Protein 5NRM (pdb70)

Nearest PDB structures (foldseek):
  5nrm-assembly1_A  TM=1.007E+00  e=2.325E-29  Acetivibrio cellulolyticus
  4ums-assembly1_A  TM=9.274E-01  e=6.737E-15  Pseudobacteroides cellulosolvens
  3ul4-assembly1_A  TM=9.346E-01  e=2.614E-14  Acetivibrio thermocellus ATCC 27405
  4dh2-assembly2_C  TM=9.267E-01  e=1.993E-14  Acetivibrio thermocellus ATCC 27405
  4uyq-assembly1_A  TM=9.109E-01  e=3.637E-12  Acetivibrio cellulolyticus

Secondary structure (DSSP, 8-state):
---EEEE-EEEE-TTSEEEEEEEEE---TT-B-EEEEEEEE-TTTEEEEEEEE-TT-SSHHHHEEEEEEETTEEEEEEE-TTSSS--B-S-EEEEEEEEEEPTTSPTT-EEEEEEEEEEEEE-TT--B-PPEEE-EEEEE-/-TT-TT-SSS--HHHHHHHHHHHTTS-SS-SSS-HHHHH-SSSSS---HHHHHHHHHHHTTS-S--

Structure (mmCIF, N/CA/C/O backbone):
data_5NRM
#
_entry.id   5NRM
#
_cell.length_a   30.490
_cell.length_b   59.950
_cell.length_c   51.260
_cell.angle_alpha   90.000
_cell.angle_beta   106.880
_cell.angle_gamma   90.000
#
_symmetry.space_group_name_H-M   'P 1 21 1'
#
loop_
_entity.id
_entity.type
_entity.pdbx_description
1 polymer Endoglucanase
2 polymer 'DocCel5: Type I dockerin repeat domain from A. cellulolyticus family 5 endoglucanase WP_010249057 S51I, L52N mutant'
3 non-polymer 'CALCIUM ION'
4 water water
#
loop_
_atom_site.group_PDB
_atom_site.id
_atom_site.type_symbol
_atom_site.label_atom_id
_atom_site.label_alt_id
_atom_site.label_comp_id
_atom_site.label_asym_id
_atom_site.label_entity_id
_atom_site.label_seq_id
_atom_site.pdbx_PDB_ins_code
_atom_site.Cartn_x
_atom_site.Cartn_y
_atom_site.Cartn_z
_atom_site.occupancy
_atom_site.B_iso_or_equiv
_atom_site.auth_seq_id
_atom_site.auth_comp_id
_atom_site.auth_asym_id
_atom_site.auth_atom_id
_atom_site.pdbx_PDB_model_num
ATOM 1 N N . THR A 1 1 ? -29.303 -74.375 54.663 1.00 26.65 2 THR A N 1
ATOM 2 C CA . THR A 1 1 ? -30.403 -73.710 53.880 1.00 24.90 2 THR A CA 1
ATOM 3 C C . THR A 1 1 ? -30.183 -72.181 53.810 1.00 23.14 2 THR A C 1
ATOM 4 O O . THR A 1 1 ? -30.014 -71.538 54.860 1.00 23.85 2 THR A O 1
ATOM 8 N N . GLY A 1 2 ? -30.254 -71.574 52.607 1.00 22.14 3 GLY A N 1
ATOM 9 C CA . GLY A 1 2 ? -29.992 -70.116 52.456 1.00 19.00 3 GLY A CA 1
ATOM 10 C C . GLY A 1 2 ? -31.112 -69.208 53.014 1.00 17.31 3 GLY A C 1
ATOM 11 O O . GLY A 1 2 ? -32.296 -69.550 52.928 1.00 16.68 3 GLY A O 1
ATOM 12 N N . PHE A 1 3 ? -30.733 -68.102 53.611 1.00 15.63 4 PHE A N 1
ATOM 13 C CA . PHE A 1 3 ? -31.659 -67.154 54.213 1.00 14.52 4 PHE A CA 1
ATOM 14 C C . PHE A 1 3 ? -32.160 -66.170 53.149 1.00 14.47 4 PHE A C 1
ATOM 15 O O . PHE A 1 3 ? -31.367 -65.543 52.437 1.00 15.34 4 PHE A O 1
ATOM 23 N N . ASN A 1 4 ? -33.485 -66.003 53.068 1.00 14.26 5 ASN A N 1
ATOM 24 C CA . ASN A 1 4 ? -34.166 -65.231 52.017 1.00 13.86 5 ASN A CA 1
ATOM 25 C C . ASN A 1 4 ? -35.196 -64.304 52.611 1.00 13.06 5 ASN A C 1
ATOM 26 O O . ASN A 1 4 ? -35.947 -64.708 53.490 1.00 13.58 5 ASN A O 1
ATOM 31 N N . LEU A 1 5 ? -35.169 -63.081 52.142 1.00 12.18 6 LEU A N 1
ATOM 32 C CA . LEU A 1 5 ? -36.229 -62.082 52.343 1.00 11.98 6 LEU A CA 1
ATOM 33 C C . LEU A 1 5 ? -36.912 -61.894 51.008 1.00 12.14 6 LEU A C 1
ATOM 34 O O . LEU A 1 5 ? -36.286 -61.466 50.031 1.00 11.99 6 LEU A O 1
ATOM 39 N N . SER A 1 6 ? -38.218 -62.188 50.933 1.00 11.56 7 SER A N 1
ATOM 40 C CA . SER A 1 6 ? -38.949 -62.119 49.695 1.00 12.07 7 SER A CA 1
ATOM 41 C C . SER A 1 6 ? -40.277 -61.439 49.832 1.00 11.34 7 SER A C 1
ATOM 42 O O . SER A 1 6 ? -40.938 -61.440 50.897 1.00 12.32 7 SER A O 1
ATOM 45 N N . ILE A 1 7 ? -40.681 -60.817 48.756 1.00 10.66 8 ILE A N 1
ATOM 46 C CA . ILE A 1 7 ? -41.998 -60.202 48.673 1.00 10.27 8 ILE A CA 1
ATOM 47 C C . ILE A 1 7 ? -42.770 -60.945 47.623 1.00 10.78 8 ILE A C 1
ATOM 48 O O . ILE A 1 7 ? -42.272 -61.203 46.543 1.00 11.09 8 ILE A O 1
ATOM 53 N N . ASP A 1 8 ? -43.950 -61.405 47.995 1.00 10.83 9 ASP A N 1
ATOM 54 C CA . ASP A 1 8 ? -44.810 -62.122 47.051 1.00 11.51 9 ASP A CA 1
ATOM 55 C C . ASP A 1 8 ? -45.196 -61.262 45.844 1.00 11.62 9 ASP A C 1
ATOM 56 O O . ASP A 1 8 ? -45.260 -60.027 45.886 1.00 10.64 9 ASP A O 1
ATOM 61 N N . THR A 1 9 ? -45.458 -61.998 44.773 1.00 12.24 10 THR A N 1
ATOM 62 C CA . THR A 1 9 ? -46.163 -61.444 43.634 1.00 12.96 10 THR A CA 1
ATOM 63 C C . THR A 1 9 ? -47.611 -61.922 43.731 1.00 13.76 10 THR A C 1
ATOM 64 O O . THR A 1 9 ? -47.854 -63.169 43.748 1.00 15.23 10 THR A O 1
ATOM 68 N N . VAL A 1 10 ? -48.548 -60.972 43.826 1.00 13.50 11 VAL A N 1
ATOM 69 C CA . VAL A 1 10 ? -49.938 -61.324 44.123 1.00 14.72 11 VAL A CA 1
ATOM 70 C C . VAL A 1 10 ? -50.780 -60.725 43.002 1.00 16.00 11 VAL A C 1
ATOM 71 O O . VAL A 1 10 ? -50.478 -59.662 42.459 1.00 16.44 11 VAL A O 1
ATOM 75 N N . GLU A 1 11 ? -51.904 -61.339 42.730 1.00 15.99 12 GLU A N 1
ATOM 76 C CA . GLU A 1 11 ? -52.873 -60.750 41.782 1.00 16.65 12 GLU A CA 1
ATOM 77 C C . GLU A 1 11 ? -53.899 -59.889 42.509 1.00 15.51 12 GLU A C 1
ATOM 78 O O . GLU A 1 11 ? -54.362 -60.213 43.605 1.00 14.96 12 GLU A O 1
ATOM 84 N N . GLY A 1 12 ? -54.289 -58.787 41.880 1.00 15.34 13 GLY A N 1
ATOM 85 C CA . GLY A 1 12 ? -55.424 -58.054 42.397 1.00 14.97 13 GLY A CA 1
ATOM 86 C C . GLY A 1 12 ? -56.084 -57.207 41.352 1.00 14.73 13 GLY A C 1
ATOM 87 O O . GLY A 1 12 ? -55.573 -57.062 40.253 1.00 14.34 13 GLY A O 1
ATOM 88 N N . ASN A 1 13 ? -57.252 -56.658 41.682 1.00 14.76 14 ASN A N 1
ATOM 89 C CA . ASN A 1 13 ? -58.093 -55.936 40.706 1.00 15.90 14 ASN A CA 1
ATOM 90 C C . ASN A 1 13 ? -58.054 -54.477 40.983 1.00 14.19 14 ASN A C 1
ATOM 91 O O . ASN A 1 13 ? -58.267 -54.089 42.110 1.00 12.59 14 ASN A O 1
ATOM 96 N N . PRO A 1 14 ? -57.940 -53.662 39.955 1.00 14.16 15 PRO A N 1
ATOM 97 C CA . PRO A 1 14 ? -58.029 -52.213 40.176 1.00 14.04 15 PRO A CA 1
ATOM 98 C C . PRO A 1 14 ? -59.318 -51.902 40.896 1.00 14.00 15 PRO A C 1
ATOM 99 O O . PRO A 1 14 ? -60.386 -52.473 40.559 1.00 15.61 15 PRO A O 1
ATOM 103 N N . GLY A 1 15 ? -59.251 -51.033 41.884 1.00 13.25 16 GLY A N 1
ATOM 104 C CA . GLY A 1 15 ? -60.443 -50.683 42.643 1.00 13.60 16 GLY A CA 1
ATOM 105 C C . GLY A 1 15 ? -60.700 -51.559 43.884 1.00 13.78 16 GLY A C 1
ATOM 106 O O . GLY A 1 15 ? -61.712 -51.315 44.563 1.00 15.91 16 GLY A O 1
ATOM 107 N N . SER A 1 16 ? -59.904 -52.576 44.081 1.00 12.93 17 SER A N 1
ATOM 108 C CA . SER A 1 16 ? -60.046 -53.527 45.163 1.00 12.86 17 SER A CA 1
ATOM 109 C C . SER A 1 16 ? -58.861 -53.427 46.098 1.00 11.46 17 SER A C 1
ATOM 110 O O . SER A 1 16 ? -57.802 -52.857 45.790 1.00 10.98 17 SER A O 1
ATOM 113 N N . SER A 1 17 ? -59.014 -54.032 47.264 1.00 11.25 18 SER A N 1
ATOM 114 C CA . SER A 1 17 ? -57.923 -54.093 48.218 1.00 11.90 18 SER A CA 1
ATOM 115 C C . SER A 1 17 ? -57.128 -55.336 47.948 1.00 11.40 18 SER A C 1
ATOM 116 O O . SER A 1 17 ? -57.609 -56.306 47.324 1.00 12.23 18 SER A O 1
ATOM 119 N N . VAL A 1 18 ? -55.893 -55.342 48.421 1.00 10.61 19 VAL A N 1
ATOM 120 C CA . VAL A 1 18 ? -54.987 -56.495 48.257 1.00 11.18 19 VAL A CA 1
ATOM 121 C C . VAL A 1 18 ? -53.987 -56.536 49.409 1.00 10.13 19 VAL A C 1
ATOM 122 O O . VAL A 1 18 ? -53.618 -55.522 49.965 1.00 10.31 19 VAL A O 1
ATOM 126 N N . VAL A 1 19 ? -53.569 -57.743 49.763 1.00 10.59 20 VAL A N 1
ATOM 127 C CA . VAL A 1 19 ? -52.538 -57.977 50.778 1.00 11.21 20 VAL A CA 1
ATOM 128 C C . VAL A 1 19 ? -51.317 -58.516 50.054 1.00 10.20 20 VAL A C 1
ATOM 129 O O . VAL A 1 19 ? -51.392 -59.448 49.212 1.00 11.14 20 VAL A O 1
ATOM 133 N N . VAL A 1 20 ? -50.150 -57.964 50.385 1.00 9.37 21 VAL A N 1
ATOM 134 C CA . VAL A 1 20 ? -48.841 -58.386 49.818 1.00 9.41 21 VAL A CA 1
ATOM 135 C C . VAL A 1 20 ? -47.963 -58.904 50.959 1.00 9.14 21 VAL A C 1
ATOM 136 O O . VAL A 1 20 ? -47.563 -58.094 51.815 1.00 8.73 21 VAL A O 1
ATOM 140 N N . PRO A 1 21 ? -47.800 -60.216 51.029 1.00 9.11 22 PRO A N 1
ATOM 141 C CA . PRO A 1 21 ? -46.967 -60.799 52.103 1.00 9.11 22 PRO A CA 1
ATOM 142 C C . PRO A 1 21 ? -45.486 -60.567 51.803 1.00 8.94 22 PRO A C 1
ATOM 143 O O . PRO A 1 21 ? -44.998 -60.636 50.657 1.00 9.08 22 PRO A O 1
ATOM 147 N N . VAL A 1 22 ? -44.748 -60.298 52.895 1.00 9.08 23 VAL A N 1
ATOM 148 C CA . VAL A 1 22 ? -43.273 -60.264 52.939 1.00 9.06 23 VAL A CA 1
ATOM 149 C C . VAL A 1 22 ? -42.821 -61.403 53.820 1.00 9.20 23 VAL A C 1
ATOM 150 O O . VAL A 1 22 ? -43.317 -61.566 54.954 1.00 9.67 23 VAL A O 1
ATOM 154 N N . LYS A 1 23 ? -41.950 -62.241 53.286 1.00 8.95 24 LYS A N 1
ATOM 155 C CA . LYS A 1 23 ? -41.655 -63.545 53.915 1.00 9.85 24 LYS A CA 1
ATOM 156 C C . LYS A 1 23 ? -40.155 -63.677 54.201 1.00 9.82 24 LYS A C 1
ATOM 157 O O . LYS A 1 23 ? -39.312 -63.036 53.530 1.00 10.69 24 LYS A O 1
ATOM 163 N N . LEU A 1 24 ? -39.861 -64.531 55.197 1.00 9.69 25 LEU A N 1
ATOM 164 C CA . LEU A 1 24 ? -38.510 -65.003 55.495 1.00 10.30 25 LEU A CA 1
ATOM 165 C C . LEU A 1 24 ? -38.497 -66.478 55.279 1.00 10.71 25 LEU A C 1
ATOM 166 O O . LEU A 1 24 ? -39.450 -67.217 55.616 1.00 10.91 25 LEU A O 1
ATOM 171 N N . SER A 1 25 ? -37.390 -66.948 54.711 1.00 10.80 26 SER A N 1
ATOM 172 C CA A SER A 1 25 ? -37.144 -68.368 54.605 0.50 11.92 26 SER A CA 1
ATOM 173 C CA B SER A 1 25 ? -37.147 -68.378 54.586 0.50 11.39 26 SER A CA 1
ATOM 174 C C . SER A 1 25 ? -35.685 -68.659 54.888 1.00 11.77 26 SER A C 1
ATOM 175 O O . SER A 1 25 ? -34.838 -67.797 54.712 1.00 11.91 26 SER A O 1
ATOM 180 N N . GLY A 1 26 ? -35.446 -69.870 55.344 1.00 12.58 27 GLY A N 1
ATOM 181 C CA . GLY A 1 26 ? -34.090 -70.286 55.719 1.00 13.00 27 GLY A CA 1
ATOM 182 C C . GLY A 1 26 ? -33.581 -69.720 57.012 1.00 13.30 27 GLY A C 1
ATOM 183 O O . GLY A 1 26 ? -32.354 -69.571 57.216 1.00 14.12 27 GLY A O 1
ATOM 184 N N . ILE A 1 27 ? -34.496 -69.387 57.918 1.00 13.45 28 ILE A N 1
ATOM 185 C CA . ILE A 1 27 ? -34.096 -68.980 59.274 1.00 13.73 28 ILE A CA 1
ATOM 186 C C . ILE A 1 27 ? -33.404 -70.173 59.871 1.00 15.96 28 ILE A C 1
ATOM 187 O O . ILE A 1 27 ? -33.897 -71.302 59.776 1.00 17.34 28 ILE A O 1
ATOM 192 N N . SER A 1 28 ? -32.219 -69.937 60.443 1.00 17.01 29 SER A N 1
ATOM 193 C CA . SER A 1 28 ? -31.411 -71.007 61.123 1.00 18.95 29 SER A CA 1
ATOM 194 C C . SER A 1 28 ? -31.940 -71.309 62.529 1.00 18.85 29 SER A C 1
ATOM 195 O O . SER A 1 28 ? -32.831 -70.603 63.040 1.00 17.75 29 SER A O 1
ATOM 198 N N . LYS A 1 29 ? -31.375 -72.341 63.165 1.00 20.78 30 LYS A N 1
ATOM 199 C CA . LYS A 1 29 ? -31.702 -72.609 64.565 1.00 20.86 30 LYS A CA 1
ATOM 200 C C . LYS A 1 29 ? -31.321 -71.417 65.485 1.00 18.90 30 LYS A C 1
ATOM 201 O O . LYS A 1 29 ? -31.921 -71.314 66.568 1.00 17.72 30 LYS A O 1
ATOM 207 N N . ASN A 1 30 ? -30.477 -70.472 65.022 1.00 17.26 31 ASN A N 1
ATOM 208 C CA . ASN A 1 30 ? -30.174 -69.258 65.797 1.00 16.87 31 ASN A CA 1
ATOM 209 C C . ASN A 1 30 ? -31.252 -68.215 65.726 1.00 15.92 31 ASN A C 1
ATOM 210 O O . ASN A 1 30 ? -31.256 -67.225 66.464 1.00 15.50 31 ASN A O 1
ATOM 215 N N . GLY A 1 31 ? -32.227 -68.443 64.854 1.00 14.28 32 GLY A N 1
ATOM 216 C CA . GLY A 1 31 ? -33.361 -67.565 64.808 1.00 13.53 32 GLY A CA 1
ATOM 217 C C . GLY A 1 31 ? -33.111 -66.152 64.250 1.00 12.24 32 GLY A C 1
ATOM 218 O O . GLY A 1 31 ? -32.020 -65.835 63.737 1.00 12.93 32 GLY A O 1
ATOM 219 N N . ILE A 1 32 ? -34.130 -65.304 64.359 1.00 11.93 33 ILE A N 1
ATOM 220 C CA . ILE A 1 32 ? -34.032 -63.905 64.036 1.00 10.92 33 ILE A CA 1
ATOM 221 C C . ILE A 1 32 ? -34.506 -63.106 65.230 1.00 10.93 33 ILE A C 1
ATOM 222 O O . ILE A 1 32 ? -35.694 -63.205 65.608 1.00 10.56 33 ILE A O 1
ATOM 227 N N . SER A 1 33 ? -33.624 -62.311 65.823 1.00 10.18 34 SER A N 1
ATOM 228 C CA . SER A 1 33 ? -33.924 -61.438 66.953 1.00 10.14 34 SER A CA 1
ATOM 229 C C . SER A 1 33 ? -34.101 -59.988 66.587 1.00 9.71 34 SER A C 1
ATOM 230 O O . SER A 1 33 ? -34.647 -59.246 67.391 1.00 9.64 34 SER A O 1
ATOM 233 N N . THR A 1 34 ? -33.606 -59.567 65.431 1.00 9.75 35 THR A N 1
ATOM 234 C CA . THR A 1 34 ? -33.755 -58.155 65.013 1.00 10.19 35 THR A CA 1
ATOM 235 C C . THR A 1 34 ? -33.968 -58.078 63.517 1.00 9.50 35 THR A C 1
ATOM 236 O O . THR A 1 34 ? -33.408 -58.918 62.760 1.00 9.28 35 THR A O 1
ATOM 240 N N . ALA A 1 35 ? -34.678 -57.070 63.056 1.00 8.84 36 ALA A N 1
ATOM 241 C CA . ALA A 1 35 ? -34.796 -56.807 61.611 1.00 8.79 36 ALA A CA 1
ATOM 242 C C . ALA A 1 35 ? -35.060 -55.372 61.371 1.00 8.15 36 ALA A C 1
ATOM 243 O O . ALA A 1 35 ? -35.848 -54.765 62.133 1.00 8.26 36 ALA A O 1
ATOM 245 N N . ASP A 1 36 ? -34.509 -54.811 60.275 1.00 7.72 37 ASP A N 1
ATOM 246 C CA . ASP A 1 36 ? -34.935 -53.532 59.775 1.00 7.88 37 ASP A CA 1
ATOM 247 C C . ASP A 1 36 ? -34.754 -53.480 58.305 1.00 7.99 37 ASP A C 1
ATOM 248 O O . ASP A 1 36 ? -33.714 -53.846 57.794 1.00 8.32 37 ASP A O 1
ATOM 253 N N . PHE A 1 37 ? -35.726 -52.915 57.631 1.00 8.21 38 PHE A N 1
ATOM 254 C CA . PHE A 1 37 ? -35.602 -52.742 56.165 1.00 8.23 38 PHE A CA 1
ATOM 255 C C . PHE A 1 37 ? -36.660 -51.787 55.683 1.00 8.69 38 PHE A C 1
ATOM 256 O O . PHE A 1 37 ? -37.604 -51.475 56.422 1.00 8.55 38 PHE A O 1
ATOM 264 N N . THR A 1 38 ? -36.408 -51.298 54.462 1.00 9.14 39 THR A N 1
ATOM 265 C CA . THR A 1 38 ? -37.304 -50.363 53.799 1.00 9.64 39 THR A CA 1
ATOM 266 C C . THR A 1 38 ? -38.005 -51.145 52.704 1.00 9.80 39 THR A C 1
ATOM 267 O O . THR A 1 38 ? -37.395 -51.911 51.988 1.00 9.32 39 THR A O 1
ATOM 271 N N . VAL A 1 39 ? -39.322 -50.889 52.552 1.00 8.79 40 VAL A N 1
ATOM 272 C CA . VAL A 1 39 ? -40.146 -51.375 51.425 1.00 9.55 40 VAL A CA 1
ATOM 273 C C . VAL A 1 39 ? -40.647 -50.203 50.607 1.00 9.60 40 VAL A C 1
ATOM 274 O O . VAL A 1 39 ? -41.242 -49.307 51.165 1.00 10.42 40 VAL A O 1
ATOM 278 N N . THR A 1 40 ? -40.331 -50.200 49.343 1.00 10.03 41 THR A N 1
ATOM 279 C CA . THR A 1 40 ? -40.861 -49.244 48.370 1.00 10.83 41 THR A CA 1
ATOM 280 C C . THR A 1 40 ? -41.991 -49.904 47.616 1.00 11.14 41 THR A C 1
ATOM 281 O O . THR A 1 40 ? -42.005 -51.111 47.397 1.00 11.51 41 THR A O 1
ATOM 285 N N . TYR A 1 41 ? -42.941 -49.082 47.178 1.00 11.31 42 TYR A N 1
ATOM 286 C CA . TYR A 1 41 ? -44.084 -49.570 46.374 1.00 10.83 42 TYR A CA 1
ATOM 287 C C . TYR A 1 41 ? -44.445 -48.525 45.370 1.00 11.50 42 TYR A C 1
ATOM 288 O O . TYR A 1 41 ? -44.252 -47.297 45.584 1.00 11.45 42 TYR A O 1
ATOM 297 N N . ASP A 1 42 ? -45.113 -48.972 44.322 1.00 11.07 43 ASP A N 1
ATOM 298 C CA . ASP A 1 42 ? -45.504 -48.018 43.248 1.00 12.01 43 ASP A CA 1
ATOM 299 C C . ASP A 1 42 ? -46.758 -47.258 43.675 1.00 12.07 43 ASP A C 1
ATOM 300 O O . ASP A 1 42 ? -47.918 -47.753 43.583 1.00 11.41 43 ASP A O 1
ATOM 305 N N . ALA A 1 43 ? -46.520 -46.056 44.203 1.00 12.38 44 ALA A N 1
ATOM 306 C CA . ALA A 1 43 ? -47.640 -45.293 44.782 1.00 12.28 44 ALA A CA 1
ATOM 307 C C . ALA A 1 43 ? -48.499 -44.718 43.674 1.00 12.88 44 ALA A C 1
ATOM 308 O O . ALA A 1 43 ? -49.583 -44.240 43.990 1.00 12.94 44 ALA A O 1
ATOM 310 N N . THR A 1 44 ? -48.122 -44.814 42.387 1.00 12.62 45 THR A N 1
ATOM 311 C CA . THR A 1 44 ? -49.029 -44.355 41.343 1.00 13.34 45 THR A CA 1
ATOM 312 C C . THR A 1 44 ? -50.159 -45.350 41.127 1.00 12.77 45 THR A C 1
ATOM 313 O O . THR A 1 44 ? -51.175 -44.979 40.530 1.00 13.41 45 THR A O 1
ATOM 317 N N . LYS A 1 45 ? -49.997 -46.565 41.646 1.00 12.39 46 LYS A N 1
ATOM 318 C CA . LYS A 1 45 ? -50.995 -47.612 41.502 1.00 12.18 46 LYS A CA 1
ATOM 319 C C . LYS A 1 45 ? -51.594 -48.136 42.809 1.00 11.55 46 LYS A C 1
ATOM 320 O O . LYS A 1 45 ? -52.651 -48.718 42.780 1.00 10.61 46 LYS A O 1
ATOM 326 N N . LEU A 1 46 ? -50.902 -47.922 43.914 1.00 10.52 47 LEU A N 1
ATOM 327 C CA . LEU A 1 46 ? -51.274 -48.490 45.179 1.00 10.22 47 LEU A CA 1
ATOM 328 C C . LEU A 1 46 ? -51.370 -47.396 46.213 1.00 10.55 47 LEU A C 1
ATOM 329 O O . LEU A 1 46 ? -50.461 -46.544 46.338 1.00 10.72 47 LEU A O 1
ATOM 334 N N . GLU A 1 47 ? -52.378 -47.516 47.028 1.00 11.18 48 GLU A N 1
ATOM 335 C CA . GLU A 1 47 ? -52.583 -46.649 48.215 1.00 12.21 48 GLU A CA 1
ATOM 336 C C . GLU A 1 47 ? -52.322 -47.543 49.460 1.00 11.04 48 GLU A C 1
ATOM 337 O O . GLU A 1 47 ? -53.063 -48.489 49.701 1.00 10.70 48 GLU A O 1
ATOM 343 N N . TYR A 1 48 ? -51.250 -47.246 50.208 1.00 10.28 49 TYR A N 1
ATOM 344 C CA . TYR A 1 48 ? -50.996 -47.964 51.463 1.00 9.98 49 TYR A CA 1
ATOM 345 C C . TYR A 1 48 ? -51.984 -47.660 52.518 1.00 10.50 49 TYR A C 1
ATOM 346 O O . TYR A 1 48 ? -52.245 -46.493 52.801 1.00 12.57 49 TYR A O 1
ATOM 355 N N . ILE A 1 49 ? -52.549 -48.707 53.099 1.00 9.90 50 ILE A N 1
ATOM 356 C CA . ILE A 1 49 ? -53.546 -48.563 54.161 1.00 10.31 50 ILE A CA 1
ATOM 357 C C . ILE A 1 49 ? -52.947 -48.917 55.558 1.00 9.81 50 ILE A C 1
ATOM 358 O O . ILE A 1 49 ? -53.049 -48.140 56.536 1.00 9.85 50 ILE A O 1
ATOM 363 N N . SER A 1 50 ? -52.294 -50.062 55.636 1.00 9.78 51 SER A N 1
ATOM 364 C CA . SER A 1 50 ? -51.733 -50.510 56.917 1.00 9.71 51 SER A CA 1
ATOM 365 C C . SER A 1 50 ? -50.799 -51.671 56.665 1.00 8.86 51 SER A C 1
ATOM 366 O O . SER A 1 50 ? -50.738 -52.262 55.561 1.00 8.71 51 SER A O 1
ATOM 369 N N . GLY A 1 51 ? -50.070 -52.027 57.714 1.00 9.10 52 GLY A N 1
ATOM 370 C CA . GLY A 1 51 ? -49.147 -53.122 57.672 1.00 9.53 52 GLY A CA 1
ATOM 371 C C . GLY A 1 51 ? -49.195 -53.865 58.960 1.00 9.89 52 GLY A C 1
ATOM 372 O O . GLY A 1 51 ? -49.146 -53.226 60.024 1.00 10.29 52 GLY A O 1
ATOM 373 N N . ASP A 1 52 ? -49.284 -55.186 58.855 1.00 9.44 53 ASP A N 1
ATOM 374 C CA . ASP A 1 52 ? -49.460 -56.060 60.010 1.00 10.26 53 ASP A CA 1
ATOM 375 C C . ASP A 1 52 ? -48.358 -57.056 60.119 1.00 9.79 53 ASP A C 1
ATOM 376 O O . ASP A 1 52 ? -47.836 -57.569 59.162 1.00 9.63 53 ASP A O 1
ATOM 381 N N . ALA A 1 53 ? -48.068 -57.431 61.358 1.00 9.09 54 ALA A N 1
ATOM 382 C CA . ALA A 1 53 ? -47.074 -58.482 61.628 1.00 9.21 54 ALA A CA 1
ATOM 383 C C . ALA A 1 53 ? -47.595 -59.787 61.046 1.00 9.00 54 ALA A C 1
ATOM 384 O O . ALA A 1 53 ? -48.786 -60.045 61.124 1.00 10.02 54 ALA A O 1
ATOM 386 N N . GLY A 1 54 ? -46.716 -60.550 60.455 1.00 8.99 55 GLY A N 1
ATOM 387 C CA . GLY A 1 54 ? -47.043 -61.842 59.938 1.00 9.55 55 GLY A CA 1
ATOM 388 C C . GLY A 1 54 ? -47.020 -62.889 61.025 1.00 9.78 55 GLY A C 1
ATOM 389 O O . GLY A 1 54 ? -46.598 -62.639 62.157 1.00 9.63 55 GLY A O 1
ATOM 390 N N . SER A 1 55 ? -47.487 -64.073 60.664 1.00 10.14 56 SER A N 1
ATOM 391 C CA . SER A 1 55 ? -47.724 -65.118 61.645 1.00 11.47 56 SER A CA 1
ATOM 392 C C . SER A 1 55 ? -46.452 -65.611 62.348 1.00 10.93 56 SER A C 1
ATOM 393 O O . SER A 1 55 ? -46.572 -66.160 63.463 1.00 10.94 56 SER A O 1
ATOM 396 N N . ILE A 1 56 ? -45.269 -65.392 61.793 1.00 9.68 57 ILE A N 1
ATOM 397 C CA . ILE A 1 56 ? -44.055 -65.874 62.422 1.00 9.66 57 ILE A CA 1
ATOM 398 C C . ILE A 1 56 ? -43.535 -64.918 63.499 1.00 9.44 57 ILE A C 1
ATOM 399 O O . ILE A 1 56 ? -42.575 -65.270 64.210 1.00 9.20 57 ILE A O 1
ATOM 404 N N . VAL A 1 57 ? -44.098 -63.709 63.598 1.00 8.60 58 VAL A N 1
ATOM 405 C CA . VAL A 1 57 ? -43.609 -62.708 64.479 1.00 8.64 58 VAL A CA 1
ATOM 406 C C . VAL A 1 57 ? -44.037 -62.934 65.930 1.00 9.16 58 VAL A C 1
ATOM 407 O O . VAL A 1 57 ? -45.206 -63.114 66.252 1.00 9.35 58 VAL A O 1
ATOM 411 N N . THR A 1 58 ? -43.061 -62.906 66.859 1.00 9.56 59 THR A N 1
ATOM 412 C CA . THR A 1 58 ? -43.322 -62.990 68.274 1.00 10.62 59 THR A CA 1
ATOM 413 C C . THR A 1 58 ? -43.852 -61.661 68.821 1.00 10.43 59 THR A C 1
ATOM 414 O O . THR A 1 58 ? -43.454 -60.613 68.388 1.00 9.59 59 THR A O 1
ATOM 418 N N A ASN A 1 59 ? -44.800 -61.782 69.738 0.50 11.02 60 ASN A N 1
ATOM 419 N N B ASN A 1 59 ? -44.719 -61.774 69.819 0.50 11.53 60 ASN A N 1
ATOM 420 C CA A ASN A 1 59 ? -45.346 -60.652 70.516 0.50 11.56 60 ASN A CA 1
ATOM 421 C CA B ASN A 1 59 ? -45.332 -60.616 70.512 0.50 12.41 60 ASN A CA 1
ATOM 422 C C A ASN A 1 59 ? -45.368 -59.353 69.717 0.50 11.54 60 ASN A C 1
ATOM 423 C C B ASN A 1 59 ? -45.359 -59.336 69.694 0.50 12.06 60 ASN A C 1
ATOM 424 O O A ASN A 1 59 ? -44.748 -58.353 70.135 0.50 12.04 60 ASN A O 1
ATOM 425 O O B ASN A 1 59 ? -44.750 -58.325 70.088 0.50 12.56 60 ASN A O 1
ATOM 434 N N . PRO A 1 60 ? -46.094 -59.340 68.589 1.00 11.44 61 PRO A N 1
ATOM 435 C CA . PRO A 1 60 ? -45.982 -58.188 67.671 1.00 11.18 61 PRO A CA 1
ATOM 436 C C . PRO A 1 60 ? -46.446 -56.853 68.231 1.00 11.04 61 PRO A C 1
ATOM 437 O O . PRO A 1 60 ? -45.964 -55.801 67.768 1.00 11.15 61 PRO A O 1
ATOM 441 N N . GLY A 1 61 ? -47.347 -56.884 69.210 1.00 11.09 62 GLY A N 1
ATOM 442 C CA . GLY A 1 61 ? -47.757 -55.642 69.848 1.00 11.60 62 GLY A CA 1
ATOM 443 C C . GLY A 1 61 ? -46.623 -54.921 70.527 1.00 11.81 62 GLY A C 1
ATOM 444 O O . GLY A 1 61 ? -46.696 -53.730 70.757 1.00 13.69 62 GLY A O 1
ATOM 445 N N . VAL A 1 62 ? -45.614 -55.654 70.989 1.00 11.02 63 VAL A N 1
ATOM 446 C CA . VAL A 1 62 ? -44.386 -55.086 71.533 1.00 10.89 63 VAL A CA 1
ATOM 447 C C . VAL A 1 62 ? -43.241 -54.996 70.532 1.00 10.33 63 VAL A C 1
ATOM 448 O O . VAL A 1 62 ? -42.538 -53.996 70.486 1.00 10.73 63 VAL A O 1
ATOM 452 N N . ASN A 1 63 ? -43.055 -56.057 69.762 1.00 9.51 64 ASN A N 1
ATOM 453 C CA . ASN A 1 63 ? -41.781 -56.267 69.062 1.00 9.24 64 ASN A CA 1
ATOM 454 C C . ASN A 1 63 ? -41.731 -55.723 67.686 1.00 9.25 64 ASN A C 1
ATOM 455 O O . ASN A 1 63 ? -40.645 -55.614 67.118 1.00 9.26 64 ASN A O 1
ATOM 460 N N . PHE A 1 64 ? -42.865 -55.407 67.085 1.00 8.97 65 PHE A N 1
ATOM 461 C CA . PHE A 1 64 ? -42.926 -55.144 65.654 1.00 8.92 65 PHE A CA 1
ATOM 462 C C . PHE A 1 64 ? -43.524 -53.826 65.312 1.00 9.19 65 PHE A C 1
ATOM 463 O O . PHE A 1 64 ? -44.617 -53.468 65.845 1.00 9.85 65 PHE A O 1
ATOM 471 N N . GLY A 1 65 ? -42.968 -53.153 64.347 1.00 8.52 66 GLY A N 1
ATOM 472 C CA . GLY A 1 65 ? -43.580 -51.957 63.825 1.00 9.38 66 GLY A CA 1
ATOM 473 C C . GLY A 1 65 ? -43.378 -51.790 62.328 1.00 9.64 66 GLY A C 1
ATOM 474 O O . GLY A 1 65 ? -42.338 -52.166 61.772 1.00 9.17 66 GLY A O 1
ATOM 475 N N . ILE A 1 66 ? -44.341 -51.101 61.684 1.00 9.90 67 ILE A N 1
ATOM 476 C CA A ILE A 1 66 ? -44.247 -50.681 60.306 0.50 9.84 67 ILE A CA 1
ATOM 477 C CA B ILE A 1 66 ? -44.238 -50.646 60.295 0.50 9.78 67 ILE A CA 1
ATOM 478 C C . ILE A 1 66 ? -44.797 -49.269 60.208 1.00 10.17 67 ILE A C 1
ATOM 479 O O . ILE A 1 66 ? -45.878 -48.978 60.781 1.00 10.76 67 ILE A O 1
ATOM 488 N N . ASN A 1 67 ? -44.109 -48.377 59.519 1.00 9.52 68 ASN A N 1
ATOM 489 C CA . ASN A 1 67 ? -44.556 -46.996 59.374 1.00 10.49 68 ASN A CA 1
ATOM 490 C C . ASN A 1 67 ? -44.398 -46.542 57.934 1.00 10.58 68 ASN A C 1
ATOM 491 O O . ASN A 1 67 ? -43.404 -46.847 57.275 1.00 10.13 68 ASN A O 1
ATOM 496 N N . LYS A 1 68 ? -45.403 -45.837 57.421 1.00 10.51 69 LYS A N 1
ATOM 497 C CA B LYS A 1 68 ? -45.262 -45.181 56.125 1.00 11.21 69 LYS A CA 1
ATOM 498 C C . LYS A 1 68 ? -44.477 -43.910 56.319 1.00 11.61 69 LYS A C 1
ATOM 499 O O . LYS A 1 68 ? -44.983 -42.927 56.907 1.00 12.87 69 LYS A O 1
ATOM 505 N N . GLU A 1 69 ? -43.251 -43.882 55.827 1.00 12.06 70 GLU A N 1
ATOM 506 C CA . GLU A 1 69 ? -42.408 -42.684 55.999 1.00 12.93 70 GLU A CA 1
ATOM 507 C C . GLU A 1 69 ? -42.873 -41.575 55.017 1.00 13.53 70 GLU A C 1
ATOM 508 O O . GLU A 1 69 ? -42.942 -40.368 55.343 1.00 14.02 70 GLU A O 1
ATOM 514 N N . SER A 1 70 ? -43.196 -41.987 53.817 1.00 13.23 71 SER A N 1
ATOM 515 C CA . SER A 1 70 ? -43.632 -41.053 52.728 1.00 14.29 71 SER A CA 1
ATOM 516 C C . SER A 1 70 ? -44.347 -41.911 51.671 1.00 14.97 71 SER A C 1
ATOM 517 O O . SER A 1 70 ? -44.331 -43.118 51.732 1.00 12.44 71 SER A O 1
ATOM 520 N N . ASP A 1 71 ? -44.924 -41.259 50.676 1.00 15.59 72 ASP A N 1
ATOM 521 C CA . ASP A 1 71 ? -45.697 -41.981 49.666 1.00 16.14 72 ASP A CA 1
ATOM 522 C C . ASP A 1 71 ? -44.715 -42.887 48.980 1.00 15.06 72 ASP A C 1
ATOM 523 O O . ASP A 1 71 ? -43.659 -42.419 48.481 1.00 17.71 72 ASP A O 1
ATOM 528 N N . GLY A 1 72 ? -45.031 -44.184 48.955 1.00 12.68 73 GLY A N 1
ATOM 529 C CA . GLY A 1 72 ? -44.199 -45.161 48.285 1.00 11.86 73 GLY A CA 1
ATOM 530 C C . GLY A 1 72 ? -43.062 -45.767 49.153 1.00 11.79 73 GLY A C 1
ATOM 531 O O . GLY A 1 72 ? -42.244 -46.480 48.582 1.00 11.53 73 GLY A O 1
ATOM 532 N N . LYS A 1 73 ? -42.971 -45.404 50.433 1.00 11.04 74 LYS A N 1
ATOM 533 C CA . LYS A 1 73 ? -41.808 -45.777 51.268 1.00 11.60 74 LYS A CA 1
ATOM 534 C C . LYS A 1 73 ? -42.256 -46.167 52.683 1.00 11.01 74 LYS A C 1
ATOM 535 O O . LYS A 1 73 ? -42.761 -45.299 53.448 1.00 11.02 74 LYS A O 1
ATOM 541 N N . LEU A 1 74 ? -42.048 -47.436 53.019 1.00 9.89 75 LEU A N 1
ATOM 542 C CA . LEU A 1 74 ? -42.325 -48.018 54.317 1.00 9.64 75 LEU A CA 1
ATOM 543 C C . LEU A 1 74 ? -41.014 -48.374 55.025 1.00 9.58 75 LEU A C 1
ATOM 544 O O . LEU A 1 74 ? -40.058 -48.805 54.373 1.00 9.32 75 LEU A O 1
ATOM 549 N N . LYS A 1 75 ? -41.055 -48.248 56.359 1.00 9.72 76 LYS A N 1
ATOM 550 C CA A LYS A 1 75 ? -39.954 -48.691 57.224 0.50 9.88 76 LYS A CA 1
ATOM 551 C CA B LYS A 1 75 ? -39.957 -48.702 57.227 0.50 9.29 76 LYS A CA 1
ATOM 552 C C . LYS A 1 75 ? -40.496 -49.806 58.096 1.00 9.60 76 LYS A C 1
ATOM 553 O O . LYS A 1 75 ? -41.613 -49.661 58.650 1.00 9.53 76 LYS A O 1
ATOM 564 N N . VAL A 1 76 ? -39.730 -50.892 58.236 1.00 8.54 77 VAL A N 1
ATOM 565 C CA . VAL A 1 76 ? -40.154 -52.066 58.930 1.00 8.97 77 VAL A CA 1
ATOM 566 C C . VAL A 1 76 ? -39.149 -52.326 60.039 1.00 8.86 77 VAL A C 1
ATOM 567 O O . VAL A 1 76 ? -37.935 -52.206 59.793 1.00 8.26 77 VAL A O 1
ATOM 571 N N . LEU A 1 77 ? -39.581 -52.693 61.256 1.00 8.83 78 LEU A N 1
ATOM 572 C CA . LEU A 1 77 ? -38.678 -52.907 62.359 1.00 8.94 78 LEU A CA 1
ATOM 573 C C . LEU A 1 77 ? -39.195 -54.075 63.206 1.00 9.30 78 LEU A C 1
ATOM 574 O O . LEU A 1 77 ? -40.396 -54.100 63.571 1.00 10.19 78 LEU A O 1
ATOM 579 N N . PHE A 1 78 ? -38.312 -54.951 63.652 1.00 8.12 79 PHE A N 1
ATOM 580 C CA . PHE A 1 78 ? -38.612 -56.012 64.598 1.00 8.31 79 PHE A CA 1
ATOM 581 C C . PHE A 1 78 ? -37.461 -56.124 65.613 1.00 8.55 79 PHE A C 1
ATOM 582 O O . PHE A 1 78 ? -36.277 -56.052 65.239 1.00 8.76 79 PHE A O 1
ATOM 590 N N . LEU A 1 79 ? -37.796 -56.357 66.889 1.00 8.64 80 LEU A N 1
ATOM 591 C CA . LEU A 1 79 ? -36.826 -56.778 67.874 1.00 9.06 80 LEU A CA 1
ATOM 592 C C . LEU A 1 79 ? -37.488 -57.663 68.892 1.00 10.13 80 LEU A C 1
ATOM 593 O O . LEU A 1 79 ? -38.605 -57.344 69.353 1.00 10.21 80 LEU A O 1
ATOM 598 N N . ASP A 1 80 ? -36.805 -58.706 69.297 1.00 9.88 81 ASP A N 1
ATOM 599 C CA . ASP A 1 80 ? -37.212 -59.468 70.485 1.00 10.73 81 ASP A CA 1
ATOM 600 C C . ASP A 1 80 ? -36.933 -58.665 71.710 1.00 11.13 81 ASP A C 1
ATOM 601 O O . ASP A 1 80 ? -35.811 -58.676 72.177 1.00 10.58 81 ASP A O 1
ATOM 606 N N . TYR A 1 81 ? -37.920 -57.917 72.209 1.00 10.78 82 TYR A N 1
ATOM 607 C CA . TYR A 1 81 ? -37.664 -56.995 73.335 1.00 11.44 82 TYR A CA 1
ATOM 608 C C . TYR A 1 81 ? -37.196 -57.790 74.556 1.00 12.44 82 TYR A C 1
ATOM 609 O O . TYR A 1 81 ? -36.548 -57.173 75.409 1.00 13.10 82 TYR A O 1
ATOM 618 N N . THR A 1 82 ? -37.464 -59.095 74.658 1.00 13.07 83 THR A N 1
ATOM 619 C CA . THR A 1 82 ? -36.937 -59.842 75.773 1.00 14.89 83 THR A CA 1
ATOM 620 C C . THR A 1 82 ? -35.420 -60.087 75.676 1.00 15.50 83 THR A C 1
ATOM 621 O O . THR A 1 82 ? -34.786 -60.484 76.669 1.00 16.95 83 THR A O 1
ATOM 625 N N . MET A 1 83 ? -34.905 -60.038 74.467 1.00 15.22 84 MET A N 1
ATOM 626 C CA . MET A 1 83 ? -33.493 -60.378 74.156 1.00 17.63 84 MET A CA 1
ATOM 627 C C . MET A 1 83 ? -33.148 -61.735 74.768 1.00 18.25 84 MET A C 1
ATOM 628 O O . MET A 1 83 ? -32.047 -61.919 75.332 1.00 19.43 84 MET A O 1
ATOM 633 N N . SER A 1 84 ? -34.037 -62.710 74.643 1.00 18.92 85 SER A N 1
ATOM 634 C CA . SER A 1 84 ? -33.829 -63.983 75.290 1.00 21.23 85 SER A CA 1
ATOM 635 C C . SER A 1 84 ? -34.453 -65.136 74.560 1.00 22.03 85 SER A C 1
ATOM 636 O O . SER A 1 84 ? -33.804 -65.816 73.792 1.00 26.44 85 SER A O 1
ATOM 639 N N . THR A 1 85 ? -35.741 -65.326 74.665 1.00 19.68 86 THR A N 1
ATOM 640 C CA . THR A 1 85 ? -36.321 -66.501 73.977 1.00 19.99 86 THR A CA 1
ATOM 641 C C . THR A 1 85 ? -37.450 -66.108 73.066 1.00 17.55 86 THR A C 1
ATOM 642 O O . THR A 1 85 ? -38.273 -66.907 72.676 1.00 16.76 86 THR A O 1
ATOM 646 N N . GLY A 1 86 ? -37.464 -64.845 72.683 1.00 15.27 87 GLY A N 1
ATOM 647 C CA . GLY A 1 86 ? -38.509 -64.306 71.795 1.00 14.34 87 GLY A CA 1
ATOM 648 C C . GLY A 1 86 ? -38.114 -64.152 70.346 1.00 13.53 87 GLY A C 1
ATOM 649 O O . GLY A 1 86 ? -38.677 -63.368 69.568 1.00 13.78 87 GLY A O 1
ATOM 650 N N . TYR A 1 87 ? -37.012 -64.786 69.947 1.00 13.18 88 TYR A N 1
ATOM 651 C CA . TYR A 1 87 ? -36.620 -64.739 68.555 1.00 13.52 88 TYR A CA 1
ATOM 652 C C . TYR A 1 87 ? -37.617 -65.518 67.677 1.00 13.25 88 TYR A C 1
ATOM 653 O O . TYR A 1 87 ? -38.315 -66.425 68.130 1.00 13.11 88 TYR A O 1
ATOM 662 N N . ILE A 1 88 ? -37.623 -65.115 66.407 1.00 12.29 89 ILE A N 1
ATOM 663 C CA . ILE A 1 88 ? -38.471 -65.742 65.362 1.00 12.56 89 ILE A CA 1
ATOM 664 C C . ILE A 1 88 ? -37.731 -66.967 64.942 1.00 13.75 89 ILE A C 1
ATOM 665 O O . ILE A 1 88 ? -36.531 -66.949 64.678 1.00 14.26 89 ILE A O 1
ATOM 670 N N . SER A 1 89 ? -38.417 -68.110 64.902 1.00 15.76 90 SER A N 1
ATOM 671 C CA . SER A 1 89 ? -37.805 -69.386 64.651 1.00 16.68 90 SER A CA 1
ATOM 672 C C . SER A 1 89 ? -38.330 -70.123 63.381 1.00 16.36 90 SER A C 1
ATOM 673 O O . SER A 1 89 ? -37.665 -71.031 62.833 1.00 17.69 90 SER A O 1
ATOM 676 N N . THR A 1 90 ? -39.462 -69.638 62.885 1.00 14.51 91 THR A N 1
ATOM 677 C CA . THR A 1 90 ? -40.207 -70.351 61.852 1.00 14.44 91 THR A CA 1
ATOM 678 C C . THR A 1 90 ? -40.283 -69.508 60.601 1.00 12.14 91 THR A C 1
ATOM 679 O O . THR A 1 90 ? -40.548 -68.328 60.639 1.00 11.55 91 THR A O 1
ATOM 683 N N . ASP A 1 91 ? -40.004 -70.156 59.488 1.00 11.28 92 ASP A N 1
ATOM 684 C CA . ASP A 1 91 ? -40.134 -69.527 58.210 1.00 10.94 92 ASP A CA 1
ATOM 685 C C . ASP A 1 91 ? -41.607 -69.244 57.901 1.00 10.90 92 ASP A C 1
ATOM 686 O O . ASP A 1 91 ? -42.493 -70.030 58.267 1.00 11.91 92 ASP A O 1
ATOM 691 N N . GLY A 1 92 ? -41.841 -68.174 57.151 1.00 10.40 93 GLY A N 1
ATOM 692 C CA . GLY A 1 92 ? -43.191 -67.825 56.750 1.00 10.48 93 GLY A CA 1
ATOM 693 C C . GLY A 1 92 ? -43.332 -66.344 56.549 1.00 9.96 93 GLY A C 1
ATOM 694 O O . GLY A 1 92 ? -42.380 -65.629 56.242 1.00 9.91 93 GLY A O 1
ATOM 695 N N . VAL A 1 93 ? -44.556 -65.873 56.735 1.00 9.55 94 VAL A N 1
ATOM 696 C CA . VAL A 1 93 ? -44.914 -64.515 56.509 1.00 9.00 94 VAL A CA 1
ATOM 697 C C . VAL A 1 93 ? -44.456 -63.707 57.720 1.00 8.87 94 VAL A C 1
ATOM 698 O O . VAL A 1 93 ? -44.824 -63.950 58.870 1.00 9.33 94 VAL A O 1
ATOM 702 N N . PHE A 1 94 ? -43.664 -62.706 57.399 1.00 9.01 95 PHE A N 1
ATOM 703 C CA . PHE A 1 94 ? -43.146 -61.723 58.368 1.00 8.79 95 PHE A CA 1
ATOM 704 C C . PHE A 1 94 ? -43.962 -60.439 58.450 1.00 8.60 95 PHE A C 1
ATOM 705 O O . PHE A 1 94 ? -44.082 -59.842 59.512 1.00 8.74 95 PHE A O 1
ATOM 713 N N . ALA A 1 95 ? -44.475 -59.951 57.327 1.00 8.44 96 ALA A N 1
ATOM 714 C CA . ALA A 1 95 ? -45.367 -58.774 57.305 1.00 8.52 96 ALA A CA 1
ATOM 715 C C . ALA A 1 95 ? -46.413 -58.961 56.241 1.00 9.04 96 ALA A C 1
ATOM 716 O O . ALA A 1 95 ? -46.115 -59.506 55.167 1.00 9.24 96 ALA A O 1
ATOM 718 N N . ASN A 1 96 ? -47.613 -58.459 56.505 1.00 9.06 97 ASN A N 1
ATOM 719 C CA . ASN A 1 96 ? -48.708 -58.342 55.491 1.00 9.16 97 ASN A CA 1
ATOM 720 C C . ASN A 1 96 ? -48.931 -56.872 55.217 1.00 8.18 97 ASN A C 1
ATOM 721 O O . ASN A 1 96 ? -49.309 -56.148 56.163 1.00 8.72 97 ASN A O 1
ATOM 726 N N . LEU A 1 97 ? -48.755 -56.459 53.968 1.00 8.37 98 LEU A N 1
ATOM 727 C CA . LEU A 1 97 ? -48.892 -55.103 53.586 1.00 8.25 98 LEU A CA 1
ATOM 728 C C . LEU A 1 97 ? -50.274 -54.975 52.936 1.00 8.80 98 LEU A C 1
ATOM 729 O O . LEU A 1 97 ? -50.541 -55.636 51.949 1.00 9.47 98 LEU A O 1
ATOM 734 N N . ASN A 1 98 ? -51.077 -54.085 53.460 1.00 8.29 99 ASN A N 1
ATOM 735 C CA . ASN A 1 98 ? -52.4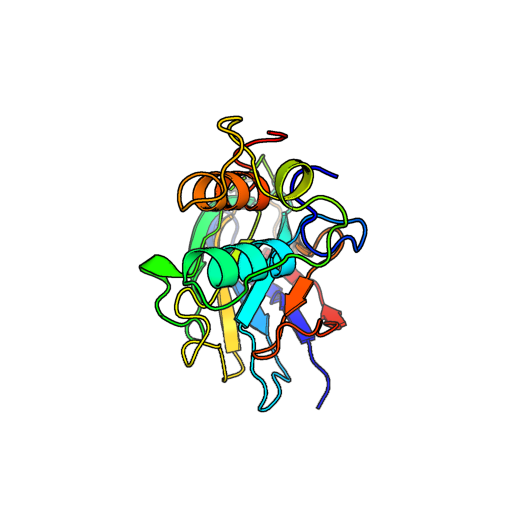50 -53.878 52.959 1.00 9.25 99 ASN A CA 1
ATOM 736 C C . ASN A 1 98 ? -52.579 -52.601 52.141 1.00 8.84 99 ASN A C 1
ATOM 737 O O . ASN A 1 98 ? -52.300 -51.511 52.624 1.00 8.95 99 ASN A O 1
ATOM 742 N N . PHE A 1 99 ? -52.877 -52.756 50.856 1.00 8.70 100 PHE A N 1
ATOM 743 C CA . PHE A 1 99 ? -53.103 -51.667 49.940 1.00 9.09 100 PHE A CA 1
ATOM 744 C C . PHE A 1 99 ? -54.537 -51.662 49.401 1.00 9.56 100 PHE A C 1
ATOM 745 O O . PHE A 1 99 ? -55.167 -52.695 49.288 1.00 9.57 100 PHE A O 1
ATOM 753 N N . ASN A 1 100 ? -54.980 -50.491 48.916 1.00 9.84 101 ASN A N 1
ATOM 754 C CA . ASN A 1 100 ? -56.070 -50.391 47.965 1.00 10.80 101 ASN A CA 1
ATOM 755 C C . ASN A 1 100 ? -55.423 -50.134 46.591 1.00 10.72 101 ASN A C 1
ATOM 756 O O . ASN A 1 100 ? -54.524 -49.302 46.486 1.00 11.11 101 ASN A O 1
ATOM 761 N N . ILE A 1 101 ? -55.833 -50.881 45.572 1.00 10.28 102 ILE A N 1
A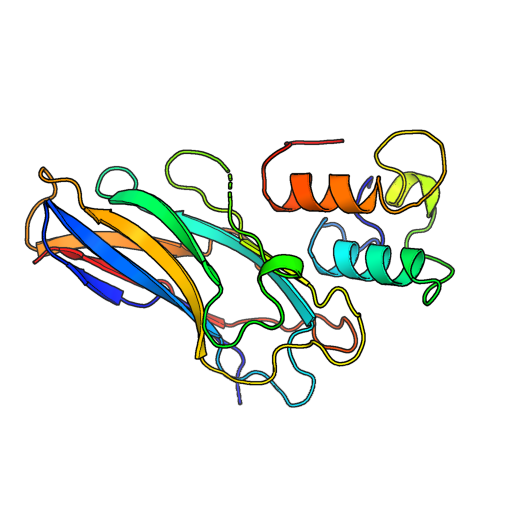TOM 762 C CA . ILE A 1 101 ? -55.384 -50.695 44.255 1.00 10.70 102 ILE A CA 1
ATOM 763 C C . ILE A 1 101 ? -56.175 -49.571 43.642 1.00 11.03 102 ILE A C 1
ATOM 764 O O . ILE A 1 101 ? -57.423 -49.673 43.551 1.00 10.44 102 ILE A O 1
ATOM 769 N N . LYS A 1 102 ? -55.501 -48.540 43.097 1.00 10.89 103 LYS A N 1
ATOM 770 C CA . LYS A 1 102 ? -56.191 -47.422 42.539 1.00 11.82 103 LYS A CA 1
ATOM 771 C C . LYS A 1 102 ? -57.081 -47.885 41.361 1.00 12.59 103 LYS A C 1
ATOM 772 O O . LYS A 1 102 ? -56.645 -48.686 40.522 1.00 12.90 103 LYS A O 1
ATOM 778 N N . SER A 1 103 ? -58.266 -47.301 41.281 1.00 13.64 104 SER A N 1
ATOM 779 C CA . SER A 1 103 ? -59.217 -47.665 40.225 1.00 15.09 104 SER A CA 1
ATOM 780 C C . SER A 1 103 ? -58.734 -47.300 38.820 1.00 16.54 104 SER A C 1
ATOM 781 O O . SER A 1 103 ? -59.169 -47.950 37.885 1.00 17.86 104 SER A O 1
ATOM 784 N N . SER A 1 104 ? -57.795 -46.357 38.687 1.00 16.65 105 SER A N 1
ATOM 785 C CA A SER A 1 104 ? -57.204 -45.916 37.413 0.50 17.92 105 SER A CA 1
ATOM 786 C CA B SER A 1 104 ? -57.319 -45.997 37.346 0.50 18.17 105 SER A CA 1
ATOM 787 C C . SER A 1 104 ? -56.172 -46.853 36.843 1.00 17.88 105 SER A C 1
ATOM 788 O O . SER A 1 104 ? -55.809 -46.707 35.706 1.00 19.88 105 SER A O 1
ATOM 793 N N . ALA A 1 105 ? -55.664 -47.772 37.660 1.00 17.51 106 ALA A N 1
ATOM 794 C CA . ALA A 1 105 ? -54.553 -48.587 37.257 1.00 18.52 106 ALA A CA 1
ATOM 795 C C . ALA A 1 105 ? -54.977 -49.576 36.164 1.00 19.80 106 ALA A C 1
ATOM 796 O O . ALA A 1 105 ? -56.028 -50.183 36.254 1.00 19.42 106 ALA A O 1
ATOM 798 N N . ALA A 1 106 ? -54.145 -49.733 35.127 1.00 20.85 107 ALA A N 1
ATOM 799 C CA . ALA A 1 106 ? -54.496 -50.519 33.963 1.00 22.86 107 ALA A CA 1
ATOM 800 C C . ALA A 1 106 ? -54.424 -52.004 34.248 1.00 21.46 107 ALA A C 1
ATOM 801 O O . ALA A 1 106 ? -53.423 -52.472 34.793 1.00 20.63 107 ALA A O 1
ATOM 803 N N . ILE A 1 107 ? -55.441 -52.743 33.825 1.00 22.35 108 ILE A N 1
ATOM 804 C CA . ILE A 1 107 ? -55.432 -54.216 33.833 1.00 22.43 108 ILE A CA 1
ATOM 805 C C . ILE A 1 107 ? -54.291 -54.748 32.994 1.00 22.49 108 ILE A C 1
ATOM 806 O O . ILE A 1 107 ? -53.989 -54.229 31.909 1.00 22.41 108 ILE A O 1
ATOM 811 N N . GLY A 1 108 ? -53.645 -55.762 33.538 1.00 21.88 109 GLY A N 1
ATOM 812 C CA . GLY A 1 108 ? -52.417 -56.327 33.013 1.00 21.41 109 GLY A CA 1
ATOM 813 C C . GLY A 1 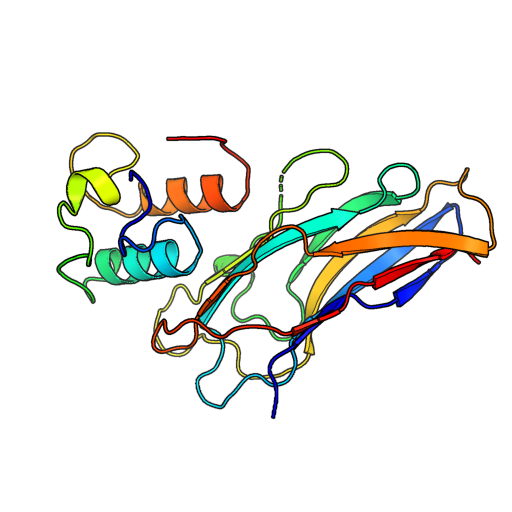108 ? -51.117 -55.610 33.423 1.00 20.36 109 GLY A C 1
ATOM 814 O O . GLY A 1 108 ? -50.021 -56.156 33.185 1.00 21.41 109 GLY A O 1
ATOM 815 N N . SER A 1 109 ? -51.194 -54.399 33.982 1.00 19.68 110 SER A N 1
ATOM 816 C CA . SER A 1 109 ? -49.950 -53.707 34.445 1.00 19.62 110 SER A CA 1
ATOM 817 C C . SER A 1 109 ? -49.530 -54.235 35.807 1.00 18.39 110 SER A C 1
ATOM 818 O O . SER A 1 109 ? -50.226 -55.091 36.356 1.00 17.05 110 SER A O 1
ATOM 821 N N . LYS A 1 110 ? -48.359 -53.785 36.275 1.00 17.43 111 LYS A N 1
ATOM 822 C CA . LYS A 1 110 ? -47.790 -54.308 37.526 1.00 17.11 111 LYS A CA 1
ATOM 823 C C . LYS A 1 110 ? -47.428 -53.137 38.445 1.00 14.95 111 LYS A C 1
ATOM 824 O O . LYS A 1 110 ? -46.986 -52.112 37.981 1.00 16.41 111 LYS A O 1
ATOM 830 N N . ALA A 1 111 ? -47.668 -53.326 39.729 1.00 13.35 112 ALA A N 1
ATOM 831 C CA . ALA A 1 111 ? -47.290 -52.362 40.776 1.00 12.45 112 ALA A CA 1
ATOM 832 C C . ALA A 1 111 ? -46.176 -53.025 41.575 1.00 12.12 112 ALA A C 1
ATOM 833 O O . ALA A 1 111 ? -46.440 -53.922 42.365 1.00 11.73 112 ALA A O 1
ATOM 835 N N . GLU A 1 112 ? -44.938 -52.593 41.360 1.00 12.89 113 GLU A N 1
ATOM 836 C CA . GLU A 1 112 ? -43.782 -53.174 42.018 1.00 13.74 113 GLU A CA 1
ATOM 837 C C . GLU A 1 112 ? -43.819 -52.890 43.515 1.00 12.39 113 GLU A C 1
ATOM 838 O O . GLU A 1 112 ? -44.253 -51.784 43.979 1.00 12.54 113 GLU A O 1
ATOM 844 N N . VAL A 1 113 ? -43.381 -53.887 44.300 1.00 11.43 114 VAL A N 1
ATOM 845 C CA . VAL A 1 113 ? -43.257 -53.764 45.743 1.00 11.30 114 VAL A CA 1
ATOM 846 C C . VAL A 1 113 ? -41.867 -54.411 46.021 1.00 11.31 114 VAL A C 1
ATOM 847 O O . VAL A 1 113 ? -41.673 -55.576 45.719 1.00 11.16 114 VAL A O 1
ATOM 851 N N . SER A 1 114 ? -40.935 -53.631 46.558 1.00 10.98 115 SER A N 1
ATOM 852 C CA . SER A 1 114 ? -39.503 -54.013 46.550 1.00 11.65 115 SER A CA 1
ATOM 853 C C . SER A 1 114 ? -38.883 -53.683 47.900 1.00 11.15 115 SER A C 1
ATOM 854 O O . SER A 1 114 ? -39.253 -52.700 48.598 1.00 11.12 115 SER A O 1
ATOM 857 N N . ILE A 1 115 ? -37.813 -54.441 48.222 1.00 11.11 116 ILE A N 1
ATOM 858 C CA . ILE A 1 115 ? -36.918 -53.988 49.300 1.00 11.73 116 ILE A CA 1
ATOM 859 C C . ILE A 1 115 ? -36.013 -52.905 48.738 1.00 12.57 116 ILE A C 1
ATOM 860 O O . ILE A 1 115 ? -35.566 -53.022 47.575 1.00 15.85 116 ILE A O 1
ATOM 865 N N . SER A 1 116 ? -35.784 -51.838 49.503 1.00 12.14 117 SER A N 1
ATOM 866 C CA . SER A 1 116 ? -34.961 -50.724 49.119 1.00 13.50 117 SER A CA 1
ATOM 867 C C . SER A 1 116 ? -33.770 -50.560 50.097 1.00 12.91 117 SER A C 1
ATOM 868 O O . SER A 1 116 ? -33.964 -50.657 51.276 1.00 12.11 117 SER A O 1
ATOM 871 N N . GLY A 1 117 ? -32.572 -50.367 49.555 1.00 13.01 118 GLY A N 1
ATOM 872 C CA . GLY A 1 117 ? -31.373 -50.193 50.370 1.00 13.00 118 GLY A CA 1
ATOM 873 C C . GLY A 1 117 ? -30.992 -51.452 51.109 1.00 12.69 118 GLY A C 1
ATOM 874 O O . GLY A 1 117 ? -31.275 -52.572 50.651 1.00 14.76 118 GLY A O 1
ATOM 875 N N . THR A 1 118 ? -30.263 -51.301 52.211 1.00 12.33 119 THR A N 1
ATOM 876 C CA . THR A 1 118 ? -29.672 -52.460 52.888 1.00 12.13 119 THR A CA 1
ATOM 877 C C . THR A 1 118 ? -30.553 -52.956 53.986 1.00 11.04 119 THR A C 1
ATOM 878 O O . THR A 1 118 ? -30.816 -52.229 54.928 1.00 11.78 119 THR A O 1
ATOM 882 N N . PRO A 1 119 ? -30.985 -54.205 53.921 1.00 10.68 120 PRO A N 1
ATOM 883 C CA . PRO A 1 119 ? -31.713 -54.766 55.023 1.00 10.55 120 PRO A CA 1
ATOM 884 C C . PRO A 1 119 ? -30.758 -55.361 56.056 1.00 10.94 120 PRO A C 1
ATOM 885 O O . PRO A 1 119 ? -29.648 -55.806 55.708 1.00 13.07 120 PRO A O 1
ATOM 889 N N . THR A 1 120 ? -31.145 -55.256 57.321 1.00 10.08 121 THR A N 1
ATOM 890 C CA . THR A 1 120 ? -30.399 -55.879 58.376 1.00 10.17 121 THR A CA 1
ATOM 891 C C . THR A 1 120 ? -31.224 -56.864 59.202 1.00 9.25 121 THR A C 1
ATOM 892 O O . THR A 1 120 ? -32.349 -56.567 59.569 1.00 9.68 121 THR A O 1
ATOM 896 N N . PHE A 1 121 ? -30.656 -58.059 59.381 1.00 9.34 122 PHE A N 1
ATOM 897 C CA . PHE A 1 121 ? -31.191 -59.091 60.285 1.00 9.66 122 PHE A CA 1
ATOM 898 C C . PHE A 1 121 ? -30.136 -59.542 61.219 1.00 9.65 122 PHE A C 1
ATOM 899 O O . PHE A 1 121 ? -28.946 -59.710 60.820 1.00 11.44 122 PHE A O 1
ATOM 907 N N . GLY A 1 122 ? -30.503 -59.610 62.482 1.00 8.87 123 GLY A N 1
ATOM 908 C CA . GLY A 1 122 ? -29.616 -60.176 63.467 1.00 9.09 123 GLY A CA 1
ATOM 909 C C . GLY A 1 122 ? -30.156 -61.417 64.054 1.00 9.34 123 GLY A C 1
ATOM 910 O O . GLY A 1 122 ? -31.368 -61.462 64.356 1.00 9.48 123 GLY A O 1
ATOM 911 N N . ASP A 1 123 ? -29.302 -62.428 64.207 1.00 9.94 124 ASP A N 1
ATOM 912 C CA . ASP A 1 123 ? -29.727 -63.646 64.893 1.00 10.50 124 ASP A CA 1
ATOM 913 C C . ASP A 1 123 ? -29.802 -63.493 66.410 1.00 10.65 124 ASP A C 1
ATOM 914 O O . ASP A 1 123 ? -29.638 -62.386 66.921 1.00 10.01 124 ASP A O 1
ATOM 919 N N . SER A 1 124 ? -30.020 -64.603 67.146 1.00 11.23 125 SER A N 1
ATOM 920 C CA . SER A 1 124 ? -30.245 -64.488 68.599 1.00 12.11 125 SER A CA 1
ATOM 921 C C . SER A 1 124 ? -28.913 -64.134 69.345 1.00 13.39 125 SER A C 1
ATOM 922 O O . SER A 1 124 ? -28.985 -63.802 70.539 1.00 13.33 125 SER A O 1
ATOM 925 N N . THR A 1 125 ? -27.763 -64.281 68.629 1.00 13.00 126 THR A N 1
ATOM 926 C CA . THR A 1 125 ? -26.426 -63.827 69.058 1.00 14.75 126 THR A CA 1
ATOM 927 C C . THR A 1 125 ? -26.116 -62.383 68.643 1.00 14.14 126 THR A C 1
ATOM 928 O O . THR A 1 125 ? -24.963 -61.904 68.883 1.00 14.25 126 THR A O 1
ATOM 932 N N . LEU A 1 126 ? -27.040 -61.738 67.952 1.00 12.70 127 LEU A N 1
ATOM 933 C CA . LEU A 1 126 ? -26.890 -60.433 67.348 1.00 13.22 127 LEU A CA 1
ATOM 934 C C . LEU A 1 126 ? -25.832 -60.404 66.280 1.00 13.78 127 LEU A C 1
ATOM 935 O O . LEU A 1 126 ? -25.178 -59.358 66.021 1.00 15.72 127 LEU A O 1
ATOM 940 N N . THR A 1 127 ? -25.613 -61.544 65.672 1.00 13.24 128 THR A N 1
ATOM 941 C CA . THR A 1 127 ? -24.753 -61.618 64.499 1.00 13.96 128 THR A CA 1
ATOM 942 C C . THR A 1 127 ? -25.570 -61.337 63.253 1.00 13.03 128 THR A C 1
ATOM 943 O O . THR A 1 127 ? -26.689 -61.830 63.101 1.00 10.99 128 THR A O 1
ATOM 947 N N . PRO A 1 128 ? -25.058 -60.496 62.332 1.00 13.03 129 PRO A N 1
ATOM 948 C CA . PRO A 1 128 ? -25.778 -60.255 61.110 1.00 13.54 129 PRO A CA 1
ATOM 949 C C . PRO A 1 128 ? -25.933 -61.512 60.252 1.00 13.48 129 PRO A C 1
ATOM 950 O O . PRO A 1 128 ? -25.000 -62.303 60.174 1.00 13.72 129 PRO A O 1
ATOM 954 N N . VAL A 1 129 ? -27.131 -61.633 59.699 1.00 14.26 130 VAL A N 1
ATOM 955 C CA . VAL A 1 129 ? -27.509 -62.715 58.795 1.00 15.81 130 VAL A CA 1
ATOM 956 C C . VAL A 1 129 ? -27.816 -62.072 57.455 1.00 16.01 130 VAL A C 1
ATOM 957 O O . VAL A 1 129 ? -28.763 -61.270 57.403 1.00 16.40 130 VAL A O 1
ATOM 961 N N . VAL A 1 130 ? -27.055 -62.386 56.424 1.00 15.89 131 VAL A N 1
ATOM 962 C CA . VAL A 1 130 ? -27.254 -61.694 55.160 1.00 16.77 131 VAL A CA 1
ATOM 963 C C . VAL A 1 130 ? -28.438 -62.405 54.422 1.00 16.26 131 VAL A C 1
ATOM 964 O O . VAL A 1 130 ? -28.377 -63.606 54.218 1.00 16.82 131 VAL A O 1
ATOM 968 N N . ALA A 1 131 ? -29.470 -61.655 53.987 1.00 16.18 132 ALA A N 1
ATOM 969 C CA . ALA A 1 131 ? -30.610 -62.208 53.275 1.00 15.88 132 ALA A CA 1
ATOM 970 C C . ALA A 1 131 ? -30.431 -62.053 51.737 1.00 15.77 132 ALA A C 1
ATOM 971 O O . ALA A 1 131 ? -29.987 -60.986 51.252 1.00 17.08 132 ALA A O 1
ATOM 973 N N . LYS A 1 132 ? -30.737 -63.117 51.013 1.00 15.67 133 LYS A N 1
ATOM 974 C CA . LYS A 1 132 ? -30.980 -63.013 49.530 1.00 16.24 133 LYS A CA 1
ATOM 975 C C . LYS A 1 132 ? -32.353 -62.350 49.365 1.00 14.78 133 LYS A C 1
ATOM 976 O O . LYS A 1 132 ? -33.310 -62.808 49.943 1.00 14.76 133 LYS A O 1
ATOM 982 N N . VAL A 1 133 ? -32.397 -61.258 48.614 1.00 13.57 134 VAL A N 1
ATOM 983 C CA . VAL A 1 133 ? -33.630 -60.521 48.418 1.00 12.96 134 VAL A CA 1
ATOM 984 C C . VAL A 1 133 ? -34.330 -60.924 47.095 1.00 13.28 134 VAL A C 1
ATOM 985 O O . VAL A 1 133 ? -33.716 -60.975 46.037 1.00 12.98 134 VAL A O 1
ATOM 989 N N . THR A 1 134 ? -35.655 -61.130 47.137 1.00 12.56 135 THR A N 1
ATOM 990 C CA . THR A 1 134 ? -36.445 -61.289 45.930 1.00 13.57 135 THR A CA 1
ATOM 991 C C . THR A 1 134 ? -37.615 -60.309 46.042 1.00 12.21 135 THR A C 1
ATOM 992 O O . THR A 1 134 ? -38.382 -60.324 47.021 1.00 11.98 135 THR A O 1
ATOM 996 N N . ASN A 1 135 ? -37.751 -59.442 45.059 1.00 12.14 136 ASN A N 1
ATOM 997 C CA . ASN A 1 135 ? -38.813 -58.469 45.068 1.00 12.03 136 ASN A CA 1
ATOM 998 C C . ASN A 1 135 ? -40.116 -59.003 44.451 1.00 12.19 136 ASN A C 1
ATOM 999 O O . ASN A 1 135 ? -40.155 -60.093 43.859 1.00 12.58 136 ASN A O 1
ATOM 1004 N N . GLY A 1 136 ? -41.188 -58.274 44.725 1.00 11.10 137 GLY A N 1
ATOM 1005 C CA . GLY A 1 136 ? -42.490 -58.700 44.315 1.00 11.64 137 GLY A CA 1
ATOM 1006 C C . GLY A 1 136 ? -43.274 -57.635 43.646 1.00 11.46 137 GLY A C 1
ATOM 1007 O O . GLY A 1 136 ? -42.708 -56.647 43.042 1.00 12.05 137 GLY A O 1
ATOM 1008 N N . ALA A 1 137 ? -44.597 -57.830 43.689 1.00 11.31 138 ALA A N 1
ATOM 1009 C CA . ALA A 1 137 ? -45.495 -56.940 42.895 1.00 11.33 138 ALA A CA 1
ATOM 1010 C C . ALA A 1 137 ? -46.942 -57.295 43.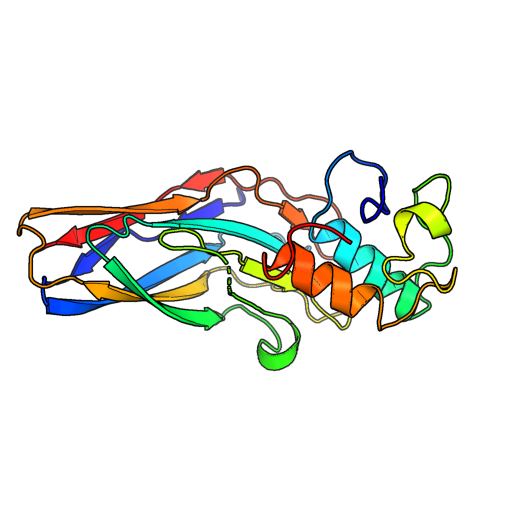118 1.00 11.82 138 ALA A C 1
ATOM 1011 O O . ALA A 1 137 ? -47.248 -58.426 43.516 1.00 11.90 138 ALA A O 1
ATOM 1013 N N . VAL A 1 138 ? -47.809 -56.323 42.818 1.00 11.70 139 VAL A N 1
ATOM 1014 C CA . VAL A 1 138 ? -49.237 -56.599 42.570 1.00 12.28 139 VAL A CA 1
ATOM 1015 C C . VAL A 1 138 ? -49.452 -56.653 41.075 1.00 13.60 139 VAL A C 1
ATOM 1016 O O . VAL A 1 138 ? -49.137 -55.687 40.328 1.00 13.58 139 VAL A O 1
ATOM 1020 N N . ASN A 1 139 ? -49.856 -57.822 40.605 1.00 13.99 140 ASN A N 1
ATOM 1021 C CA . ASN A 1 139 ? -50.187 -58.003 39.214 1.00 15.70 140 ASN A CA 1
ATOM 1022 C C . ASN A 1 139 ? -51.635 -57.629 38.999 1.00 15.90 140 ASN A C 1
ATOM 1023 O O . ASN A 1 139 ? -52.537 -58.304 39.518 1.00 16.38 140 ASN A O 1
ATOM 1028 N N . LEU A 1 140 ? -51.878 -56.546 38.266 1.00 16.46 141 LEU A N 1
ATOM 1029 C CA . LEU A 1 140 ? -53.271 -56.039 38.116 1.00 18.08 141 LEU A CA 1
ATOM 1030 C C . LEU A 1 140 ? -54.005 -56.864 37.067 1.00 20.50 141 LEU A C 1
ATOM 1031 O O . LEU A 1 140 ? -53.526 -56.963 35.927 1.00 19.40 141 LEU A O 1
ATOM 1036 N N . GLU A 1 141 ? -55.160 -57.461 37.433 1.00 20.91 142 GLU A N 1
ATOM 1037 C CA . GLU A 1 141 ? -55.927 -58.329 36.529 1.00 24.29 142 GLU A CA 1
ATOM 1038 C C . GLU A 1 141 ? -57.394 -57.945 36.565 1.00 26.59 142 GLU A C 1
ATOM 1039 O O . GLU A 1 141 ? -58.213 -58.474 35.780 1.00 27.12 142 GLU A O 1
ATOM 1046 N N . LYS B 2 1 ? -22.182 -41.215 63.544 1.00 37.00 4 LYS B N 1
ATOM 1047 C CA . LYS B 2 1 ? -21.903 -41.569 64.937 1.00 33.47 4 LYS B CA 1
ATOM 1048 C C . LYS B 2 1 ? -23.129 -41.685 65.861 1.00 28.04 4 LYS B C 1
ATOM 1049 O O . LYS B 2 1 ? -23.391 -42.796 66.263 1.00 21.86 4 LYS B O 1
ATOM 1055 N N . PRO B 2 2 ? -23.861 -40.583 66.235 1.00 27.46 5 PRO B N 1
ATOM 1056 C CA . PRO B 2 2 ? -24.967 -40.859 67.206 1.00 25.24 5 PRO B CA 1
ATOM 1057 C C . PRO B 2 2 ? -25.945 -41.951 66.668 1.00 20.63 5 PRO B C 1
ATOM 1058 O O . PRO B 2 2 ? -26.318 -41.907 65.497 1.00 21.46 5 PRO B O 1
ATOM 1062 N N . GLY B 2 3 ? -26.235 -42.945 67.495 1.00 17.25 6 GLY B N 1
ATOM 1063 C CA . GLY B 2 3 ? -27.052 -44.095 67.120 1.00 14.94 6 GLY B CA 1
ATOM 1064 C C . GLY B 2 3 ? -26.263 -45.314 66.725 1.00 12.80 6 GLY B C 1
ATOM 1065 O O . GLY B 2 3 ? -26.738 -46.413 66.862 1.00 11.37 6 GLY B O 1
ATOM 1066 N N . ASP B 2 4 ? -25.021 -45.114 66.326 1.00 12.34 7 ASP B N 1
ATOM 1067 C CA . ASP B 2 4 ? -24.253 -46.255 65.760 1.00 11.29 7 ASP B CA 1
ATOM 1068 C C . ASP B 2 4 ? -23.459 -46.862 66.944 1.00 11.35 7 ASP B C 1
ATOM 1069 O O . ASP B 2 4 ? -22.229 -46.779 67.040 1.00 12.00 7 ASP B O 1
ATOM 1074 N N . VAL B 2 5 ? -24.166 -47.501 67.874 1.00 11.36 8 VAL B N 1
ATOM 1075 C CA . VAL B 2 5 ? -23.542 -48.048 69.071 1.00 12.36 8 VAL B CA 1
ATOM 1076 C C . VAL B 2 5 ? -22.574 -49.208 68.850 1.00 11.16 8 VAL B C 1
ATOM 1077 O O . VAL B 2 5 ? -21.719 -49.371 69.683 1.00 11.44 8 VAL B O 1
ATOM 1081 N N . ASP B 2 6 ? -22.638 -49.932 67.727 1.00 9.82 9 ASP B N 1
ATOM 1082 C CA . ASP B 2 6 ? -21.623 -50.965 67.475 1.00 9.44 9 ASP B CA 1
ATOM 1083 C C . ASP B 2 6 ? -20.536 -50.448 66.561 1.00 9.66 9 ASP B C 1
ATOM 1084 O O . ASP B 2 6 ? -19.607 -51.180 66.318 1.00 10.32 9 ASP B O 1
ATOM 1089 N N . GLY B 2 7 ? -20.606 -49.209 66.092 1.00 9.90 10 GLY B N 1
ATOM 1090 C CA . GLY B 2 7 ? -19.503 -48.626 65.352 1.00 10.82 10 GLY B CA 1
ATOM 1091 C C . GLY B 2 7 ? -19.337 -49.098 63.932 1.00 10.76 10 GLY B C 1
ATOM 1092 O O . GLY B 2 7 ? -18.289 -48.769 63.334 1.00 12.06 10 GLY B O 1
ATOM 1093 N N . ASN B 2 8 ? -20.316 -49.833 63.404 1.00 10.00 11 ASN B N 1
ATOM 1094 C CA . ASN B 2 8 ? -20.111 -50.461 62.095 1.00 10.07 11 ASN B CA 1
ATOM 1095 C C . ASN B 2 8 ? -20.335 -49.497 60.912 1.00 10.69 11 ASN B C 1
ATOM 1096 O O . ASN B 2 8 ? -19.944 -49.819 59.793 1.00 10.73 11 ASN B O 1
ATOM 1101 N N . GLY B 2 9 ? -20.787 -48.282 61.172 1.00 10.87 12 GLY B N 1
ATOM 1102 C CA . GLY B 2 9 ? -20.982 -47.280 60.110 1.00 12.02 12 GLY B CA 1
ATOM 1103 C C . GLY B 2 9 ? -22.460 -47.005 59.783 1.00 11.56 12 GLY B C 1
ATOM 1104 O O . GLY B 2 9 ? -22.722 -45.995 59.134 1.00 13.07 12 GLY B O 1
ATOM 1105 N N . SER B 2 10 ? -23.376 -47.841 60.221 1.00 10.61 13 SER B N 1
ATOM 1106 C CA . SER B 2 10 ? -24.784 -47.645 59.918 1.00 11.09 13 SER B CA 1
ATOM 1107 C C . SER B 2 10 ? -25.585 -47.793 61.191 1.00 10.33 13 SER B C 1
ATOM 1108 O O . SER B 2 10 ? -25.185 -48.553 62.097 1.00 11.36 13 SER B O 1
ATOM 1111 N N . ILE B 2 11 ? -26.710 -47.079 61.271 1.00 10.23 14 ILE B N 1
ATOM 1112 C CA . ILE B 2 11 ? -27.626 -47.197 62.420 1.00 9.87 14 ILE B CA 1
ATOM 1113 C C . ILE B 2 11 ? -28.711 -48.186 62.006 1.00 9.20 14 ILE B C 1
ATOM 1114 O O . ILE B 2 11 ? -29.455 -47.938 61.031 1.00 9.37 14 ILE B O 1
ATOM 1119 N N . ASN B 2 12 ? -28.844 -49.297 62.722 1.00 8.20 15 ASN B N 1
ATOM 1120 C CA . ASN B 2 12 ? -29.774 -50.325 62.307 1.00 8.00 15 ASN B CA 1
ATOM 1121 C C . ASN B 2 12 ? -30.296 -51.111 63.516 1.00 8.06 15 ASN B C 1
ATOM 1122 O O . ASN B 2 12 ? -30.091 -50.712 64.669 1.00 9.05 15 ASN B O 1
ATOM 1127 N N . SER B 2 13 ? -31.046 -52.172 63.225 1.00 8.05 16 SER B N 1
ATOM 1128 C CA . SER B 2 13 ? -31.732 -52.882 64.284 1.00 8.79 16 SER B CA 1
ATOM 1129 C C . SER B 2 13 ? -30.791 -53.676 65.212 1.00 8.64 16 SER B C 1
ATOM 1130 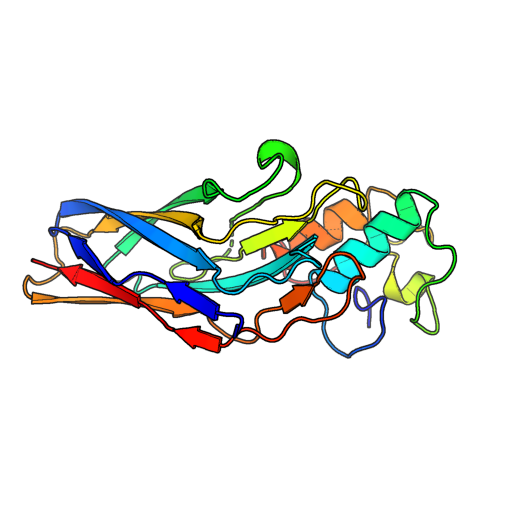O O . SER B 2 13 ? -31.171 -54.030 66.334 1.00 9.55 16 SER B O 1
ATOM 1133 N N . ILE B 2 14 ? -29.568 -53.905 64.758 1.00 8.10 17 ILE B N 1
ATOM 1134 C CA . ILE B 2 14 ? -28.553 -54.483 65.681 1.00 8.29 17 ILE B CA 1
ATOM 1135 C C . ILE B 2 14 ? -28.077 -53.429 66.720 1.00 8.00 17 ILE B C 1
ATOM 1136 O O . ILE B 2 14 ? -27.935 -53.764 67.888 1.00 8.55 17 ILE B O 1
ATOM 1141 N N . ASP B 2 15 ? -27.945 -52.160 66.325 1.00 7.77 18 ASP B N 1
ATOM 1142 C CA . ASP B 2 15 ? -27.701 -51.085 67.313 1.00 8.37 18 ASP B CA 1
ATOM 1143 C C . ASP B 2 15 ? -28.891 -51.006 68.276 1.00 9.09 18 ASP B C 1
ATOM 1144 O O . ASP B 2 15 ? -28.713 -50.911 69.490 1.00 9.97 18 ASP B O 1
ATOM 1149 N N . PHE B 2 16 ? -30.127 -51.096 67.739 1.00 9.37 19 PHE B N 1
ATOM 1150 C CA . PHE B 2 16 ? -31.308 -51.082 68.606 1.00 10.14 19 PHE B CA 1
ATOM 1151 C C . PHE B 2 16 ? -31.319 -52.220 69.611 1.00 10.49 19 PHE B C 1
ATOM 1152 O O . PHE B 2 16 ? -31.634 -52.016 70.766 1.00 11.35 19 PHE B O 1
ATOM 1160 N N . ALA B 2 17 ? -30.958 -53.406 69.166 1.00 9.93 20 ALA B N 1
ATOM 1161 C CA . ALA B 2 17 ? -30.796 -54.541 70.047 1.00 10.86 20 ALA B CA 1
ATOM 1162 C C . ALA B 2 17 ? -29.731 -54.384 71.143 1.00 11.56 20 ALA B C 1
ATOM 1163 O O . ALA B 2 17 ? -29.929 -54.749 72.331 1.00 12.95 20 ALA B O 1
ATOM 1165 N N . LEU B 2 18 ? -28.604 -53.834 70.764 1.00 11.19 21 LEU B N 1
ATOM 1166 C CA . LEU B 2 18 ? -27.568 -53.592 71.715 1.00 12.11 21 LEU B CA 1
ATOM 1167 C C . LEU B 2 18 ? -28.029 -52.569 72.746 1.00 12.88 21 LEU B C 1
ATOM 1168 O O . LEU B 2 18 ? -27.753 -52.717 73.928 1.00 13.66 21 LEU B O 1
ATOM 1173 N N . MET B 2 19 ? -28.707 -51.542 72.302 1.00 13.02 22 MET B N 1
ATOM 1174 C CA . MET B 2 19 ? -29.283 -50.592 73.251 1.00 15.43 22 MET B CA 1
ATOM 1175 C C . MET B 2 19 ? -30.276 -51.304 74.214 1.00 16.04 22 MET B C 1
ATOM 1176 O O . MET B 2 19 ? -30.353 -51.006 75.393 1.00 17.33 22 MET B O 1
ATOM 1181 N N . ARG B 2 20 ? -31.050 -52.274 73.669 1.00 15.53 23 ARG B N 1
ATOM 1182 C CA . ARG B 2 20 ? -32.005 -53.017 74.537 1.00 16.78 23 ARG B CA 1
ATOM 1183 C C . ARG B 2 20 ? -31.234 -53.824 75.563 1.00 17.74 23 ARG B C 1
ATOM 1184 O O . ARG B 2 20 ? -31.554 -53.792 76.761 1.00 19.21 23 ARG B O 1
ATOM 1192 N N . ASN B 2 21 ? -30.165 -54.483 75.129 1.00 17.12 24 ASN B N 1
ATOM 1193 C CA . ASN B 2 21 ? -29.381 -55.240 76.086 1.00 19.86 24 ASN B CA 1
ATOM 1194 C C . ASN B 2 21 ? -28.760 -54.369 77.135 1.00 20.65 24 ASN B C 1
ATOM 1195 O O . ASN B 2 21 ? -28.661 -54.796 78.297 1.00 21.74 24 ASN B O 1
ATOM 1200 N N . TYR B 2 22 ? -28.364 -53.142 76.765 1.00 20.07 25 TYR B N 1
ATOM 1201 C CA . TYR B 2 22 ? -27.780 -52.199 77.734 1.00 22.24 25 TYR B CA 1
ATOM 1202 C C . TYR B 2 22 ? -28.842 -51.818 78.782 1.00 23.79 25 TYR B C 1
ATOM 1203 O O . TYR B 2 22 ? -28.606 -51.866 80.021 1.00 25.30 25 TYR B O 1
ATOM 1212 N N . LEU B 2 23 ? -30.028 -51.428 78.306 1.00 23.58 26 LEU B N 1
ATOM 1213 C CA . LEU B 2 23 ? -31.172 -51.126 79.216 1.00 26.95 26 LEU B CA 1
ATOM 1214 C C . LEU B 2 23 ? -31.594 -52.209 80.122 1.00 27.55 26 LEU B C 1
ATOM 1215 O O . LEU B 2 23 ? -32.122 -51.924 81.237 1.00 29.28 26 LEU B O 1
ATOM 1220 N N . LEU B 2 24 ? -31.516 -53.431 79.612 1.00 26.00 27 LEU B N 1
ATOM 1221 C CA . LEU B 2 24 ? -31.899 -54.580 80.360 1.00 27.76 27 LEU B CA 1
ATOM 1222 C C . LEU B 2 24 ? -30.838 -54.938 81.400 1.00 29.00 27 LEU B C 1
ATOM 1223 O O . LEU B 2 24 ? -31.033 -55.836 82.205 1.00 30.93 27 LEU B O 1
ATOM 1228 N N . GLY B 2 25 ? -29.684 -54.280 81.299 1.00 28.21 28 GLY B N 1
ATOM 1229 C CA . GLY B 2 25 ? -28.608 -54.495 82.228 1.00 30.56 28 GLY B CA 1
ATOM 1230 C C . GLY B 2 25 ? -27.796 -55.695 81.843 1.00 30.24 28 GLY B C 1
ATOM 1231 O O . GLY B 2 25 ? -26.998 -56.114 82.673 1.00 32.47 28 GLY B O 1
ATOM 1232 N N . ASN B 2 26 ? -27.931 -56.197 80.611 1.00 30.19 29 ASN B N 1
ATOM 1233 C CA . ASN B 2 26 ? -27.198 -57.374 80.094 1.00 30.74 29 ASN B CA 1
ATOM 1234 C C . ASN B 2 26 ? -25.862 -57.031 79.395 1.00 29.99 29 ASN B C 1
ATOM 1235 O O . ASN B 2 26 ? -24.999 -57.901 79.196 1.00 34.08 29 ASN B O 1
ATOM 1240 N N . LEU B 2 27 ? -25.731 -55.789 78.974 1.00 27.28 30 LEU B N 1
ATOM 1241 C CA . LEU B 2 27 ? -24.518 -55.296 78.313 1.00 26.75 30 LEU B CA 1
ATOM 1242 C C . LEU B 2 27 ? -24.098 -54.058 79.050 1.00 26.69 30 LEU B C 1
ATOM 1243 O O . LEU B 2 27 ? -24.903 -53.184 79.273 1.00 27.15 30 LEU B O 1
ATOM 1248 N N . LYS B 2 28 ? -22.816 -53.998 79.466 1.00 30.08 31 LYS B N 1
ATOM 1249 C CA . LYS B 2 28 ? -22.252 -52.827 80.164 1.00 33.22 31 LYS B CA 1
ATOM 1250 C C . LYS B 2 28 ? -21.569 -51.764 79.300 1.00 30.58 31 LYS B C 1
ATOM 1251 O O . LYS B 2 28 ? -21.496 -50.582 79.684 1.00 31.09 31 LYS B O 1
ATOM 1257 N N . ASP B 2 29 ? -21.084 -52.169 78.135 1.00 26.44 32 ASP B N 1
ATOM 1258 C CA . ASP B 2 29 ? -20.256 -51.306 77.347 1.00 26.48 32 ASP B CA 1
ATOM 1259 C C . ASP B 2 29 ? -20.673 -51.521 75.890 1.00 22.67 32 ASP B C 1
ATOM 1260 O O . ASP B 2 29 ? -20.758 -52.658 75.466 1.00 24.27 32 ASP B O 1
ATOM 1265 N N . PHE B 2 30 ? -20.874 -50.452 75.145 1.00 20.27 33 PHE B N 1
ATOM 1266 C CA . PHE B 2 30 ? -21.063 -50.577 73.722 1.00 17.74 33 PHE B CA 1
ATOM 1267 C C . PHE B 2 30 ? -19.694 -50.722 73.008 1.00 16.62 33 PHE B C 1
ATOM 1268 O O . PHE B 2 30 ? -18.676 -50.209 73.473 1.00 17.23 33 PHE B O 1
ATOM 1276 N N . PRO B 2 31 ? -19.701 -51.373 71.828 1.00 15.45 34 PRO B N 1
ATOM 1277 C CA . PRO B 2 31 ? -18.496 -51.387 71.009 1.00 15.69 34 PRO B CA 1
ATOM 1278 C C . PRO B 2 31 ? -18.038 -50.042 70.610 1.00 17.08 34 PRO B C 1
ATOM 1279 O O . PRO B 2 31 ? -16.839 -49.841 70.386 1.00 18.40 34 PRO B O 1
ATOM 1283 N N . ALA B 2 32 ? -18.950 -49.089 70.472 1.00 17.27 35 ALA B N 1
ATOM 1284 C CA . ALA B 2 32 ? -18.510 -47.737 70.242 1.00 19.83 35 ALA B CA 1
ATOM 1285 C C . ALA B 2 32 ? -17.489 -47.279 71.336 1.00 22.43 35 ALA B C 1
ATOM 1286 O O . ALA B 2 32 ? -17.530 -47.569 72.580 1.00 25.04 35 ALA B O 1
ATOM 1288 N N . GLU B 2 33 ? -16.591 -46.510 70.798 1.00 26.76 36 GLU B N 1
ATOM 1289 C CA . GLU B 2 33 ? -15.508 -45.919 71.514 1.00 31.78 36 GLU B CA 1
ATOM 1290 C C . GLU B 2 33 ? -16.066 -45.032 72.643 1.00 32.19 36 GLU B C 1
ATOM 1291 O O . GLU B 2 33 ? -15.560 -45.030 73.809 1.00 31.64 36 GLU B O 1
ATOM 1297 N N . ASP B 2 34 ? -17.120 -44.293 72.310 1.00 28.91 37 ASP B N 1
ATOM 1298 C CA . ASP B 2 34 ? -17.766 -43.394 73.273 1.00 29.93 37 ASP B CA 1
ATOM 1299 C C . ASP B 2 34 ? -19.255 -43.779 73.407 1.00 27.21 37 ASP B C 1
ATOM 1300 O O . ASP B 2 34 ? -20.048 -43.450 72.552 1.00 28.00 37 ASP B O 1
ATOM 1305 N N . ASP B 2 35 ? -19.607 -44.514 74.464 1.00 26.70 38 ASP B N 1
ATOM 1306 C CA . ASP B 2 35 ? -20.963 -45.016 74.630 1.00 25.13 38 ASP B CA 1
ATOM 1307 C C . ASP B 2 35 ? -21.899 -43.806 74.661 1.00 26.48 38 ASP B C 1
ATOM 1308 O O . ASP B 2 35 ? -23.024 -43.881 74.116 1.00 23.68 38 ASP B O 1
ATOM 1313 N N . ILE B 2 36 ? -21.522 -42.702 75.306 1.00 28.08 39 ILE B N 1
ATOM 1314 C CA . ILE B 2 36 ? -22.488 -41.605 75.404 1.00 28.99 39 ILE B CA 1
ATOM 1315 C C . ILE B 2 36 ? -22.774 -40.898 74.069 1.00 29.02 39 ILE B C 1
ATOM 1316 O O . ILE B 2 36 ? -23.960 -40.720 73.713 1.00 27.57 39 ILE B O 1
ATOM 1321 N N . LYS B 2 37 ? -21.743 -40.504 73.340 1.00 28.57 40 LYS B N 1
ATOM 1322 C CA . LYS B 2 37 ? -21.909 -39.960 72.019 1.00 30.53 40 LYS B CA 1
ATOM 1323 C C . LYS B 2 37 ? -22.759 -40.889 71.132 1.00 28.18 40 LYS B C 1
ATOM 1324 O O . LYS B 2 37 ? -23.659 -40.438 70.399 1.00 29.28 40 LYS B O 1
ATOM 1330 N N . ALA B 2 38 ? -22.474 -42.188 71.181 1.00 23.95 41 ALA B N 1
ATOM 1331 C CA . ALA B 2 38 ? -23.231 -43.128 70.369 1.00 21.48 41 ALA B CA 1
ATOM 1332 C C . ALA B 2 38 ? -24.645 -43.383 70.863 1.00 20.28 41 ALA B C 1
ATOM 1333 O O . ALA B 2 38 ? -25.540 -43.542 70.044 1.00 18.86 41 ALA B O 1
ATOM 1335 N N . GLY B 2 39 ? -24.830 -43.514 72.183 1.00 19.53 42 GLY B N 1
ATOM 1336 C CA . GLY B 2 39 ? -26.086 -44.037 72.778 1.00 19.00 42 GLY B CA 1
ATOM 1337 C C . GLY B 2 39 ? -27.115 -43.004 73.321 1.00 19.70 42 GLY B C 1
ATOM 1338 O O . GLY B 2 39 ? -28.300 -43.314 73.522 1.00 19.45 42 GLY B O 1
ATOM 1339 N N . ASP B 2 40 ? -26.629 -41.831 73.652 1.00 20.73 43 ASP B N 1
ATOM 1340 C CA . ASP B 2 40 ? -27.522 -40.790 74.173 1.00 22.20 43 ASP B CA 1
ATOM 1341 C C . ASP B 2 40 ? -28.075 -39.898 73.091 1.00 22.84 43 ASP B C 1
ATOM 1342 O O . ASP B 2 40 ? -27.355 -39.08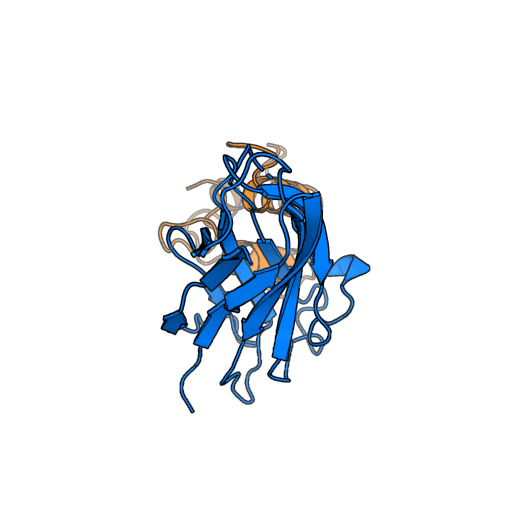0 72.529 1.00 23.12 43 ASP B O 1
ATOM 1347 N N . LEU B 2 41 ? -29.376 -40.051 72.891 1.00 23.44 44 LEU B N 1
ATOM 1348 C CA . LEU B 2 41 ? -30.090 -39.461 71.752 1.00 24.26 44 LEU B CA 1
ATOM 1349 C C . LEU B 2 41 ? -30.962 -38.316 72.168 1.00 26.64 44 LEU B C 1
ATOM 1350 O O . LEU B 2 41 ? -31.505 -37.622 71.278 1.00 27.20 44 LEU B O 1
ATOM 1355 N N . ASN B 2 42 ? -31.120 -38.078 73.492 1.00 27.89 45 ASN B N 1
ATOM 1356 C CA . ASN B 2 42 ? -31.921 -36.934 73.950 1.00 30.69 45 ASN B CA 1
ATOM 1357 C C . ASN B 2 42 ? -31.142 -35.938 74.768 1.00 32.49 45 ASN B C 1
ATOM 1358 O O . ASN B 2 42 ? -31.703 -34.951 75.277 1.00 35.27 45 ASN B O 1
ATOM 1363 N N . GLY B 2 43 ? -29.848 -36.208 75.020 1.00 31.07 46 GLY B N 1
ATOM 1364 C CA . GLY B 2 43 ? -28.966 -35.168 75.511 1.00 33.16 46 GLY B CA 1
ATOM 1365 C C . GLY B 2 43 ? -28.896 -34.993 77.043 1.00 35.00 46 GLY B C 1
ATOM 1366 O O . GLY B 2 43 ? -28.505 -33.953 77.523 1.00 37.58 46 GLY B O 1
ATOM 1367 N N . ASP B 2 44 ? -29.298 -36.003 77.799 1.00 34.10 47 ASP B N 1
ATOM 1368 C CA . ASP B 2 44 ? -29.037 -36.018 79.270 1.00 36.24 47 ASP B CA 1
ATOM 1369 C C . ASP B 2 44 ? -27.765 -36.746 79.661 1.00 35.45 47 ASP B C 1
ATOM 1370 O O . ASP B 2 44 ? -27.580 -37.070 80.833 1.00 36.90 47 ASP B O 1
ATOM 1375 N N . LYS B 2 45 ? -26.909 -37.066 78.674 1.00 33.98 48 LYS B N 1
ATOM 1376 C CA . LYS B 2 45 ? -25.671 -37.827 78.918 1.00 33.58 48 LYS B CA 1
ATOM 1377 C C . LYS 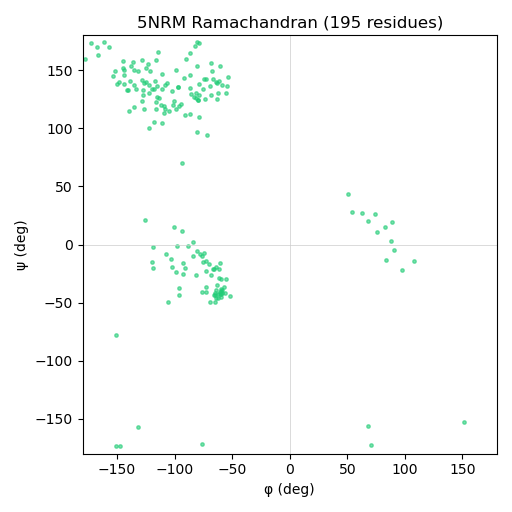B 2 45 ? -25.874 -39.166 79.648 1.00 32.80 48 LYS B C 1
ATOM 1378 O O . LYS B 2 45 ? -24.977 -39.635 80.340 1.00 33.61 48 LYS B O 1
ATOM 1384 N N . SER B 2 46 ? -27.050 -39.781 79.486 1.00 31.91 49 SER B N 1
ATOM 1385 C CA . SER B 2 46 ? -27.315 -41.105 80.034 1.00 31.33 49 SER B CA 1
ATOM 1386 C C . SER B 2 46 ? -28.024 -41.917 78.962 1.00 29.31 49 SER B C 1
ATOM 1387 O O . SER B 2 46 ? -28.606 -41.369 78.029 1.00 27.54 49 SER B O 1
ATOM 1390 N N . ILE B 2 47 ? -27.923 -43.226 79.079 1.00 28.82 50 ILE B N 1
ATOM 1391 C CA . ILE B 2 47 ? -28.648 -44.140 78.213 1.00 28.02 50 ILE B CA 1
ATOM 1392 C C . ILE B 2 47 ? -29.788 -44.861 78.931 1.00 29.22 50 ILE B C 1
ATOM 1393 O O . ILE B 2 47 ? -29.621 -45.541 79.960 1.00 30.80 50 ILE B O 1
ATOM 1398 N N . ASN B 2 48 ? -31.015 -44.615 78.483 1.00 28.78 51 ASN B N 1
ATOM 1399 C CA . ASN B 2 48 ? -32.138 -45.228 79.172 1.00 29.85 51 ASN B CA 1
ATOM 1400 C C . ASN B 2 48 ? -33.264 -45.524 78.154 1.00 28.87 51 ASN B C 1
ATOM 1401 O O . ASN B 2 48 ? -33.054 -45.420 76.928 1.00 27.65 51 ASN B O 1
ATOM 1406 N N . ILE B 2 49 ? -34.416 -45.956 78.658 1.00 30.28 52 ILE B N 1
ATOM 1407 C CA . ILE B 2 49 ? -35.527 -46.381 77.771 1.00 29.70 52 ILE B CA 1
ATOM 1408 C C . ILE B 2 49 ? -35.903 -45.254 76.778 1.00 28.75 52 ILE B C 1
ATOM 1409 O O . ILE B 2 49 ? -36.360 -45.511 75.663 1.00 26.24 52 ILE B O 1
ATOM 1414 N N . ASN B 2 50 ? -35.718 -43.992 77.165 1.00 29.46 53 ASN B N 1
ATOM 1415 C CA A ASN B 2 50 ? -36.091 -42.919 76.267 0.70 29.62 53 ASN B CA 1
ATOM 1416 C CA B ASN B 2 50 ? -36.017 -42.856 76.265 0.30 29.47 53 ASN B CA 1
ATOM 1417 C C . ASN B 2 50 ? -35.189 -42.867 74.996 1.00 27.02 53 ASN B C 1
ATOM 1418 O O . ASN B 2 50 ? -35.674 -42.581 73.914 1.00 26.15 53 ASN B O 1
ATOM 1427 N N . ASP B 2 51 ? -33.897 -43.125 75.135 1.00 25.18 54 ASP B N 1
ATOM 1428 C CA . ASP B 2 51 ? -32.994 -43.152 73.970 1.00 23.24 54 ASP B CA 1
ATOM 1429 C C . ASP B 2 51 ? -33.385 -44.270 73.046 1.00 20.97 54 ASP B C 1
ATOM 1430 O O . ASP B 2 51 ? -33.275 -44.140 71.823 1.00 19.88 54 ASP B O 1
ATOM 1435 N N . PHE B 2 52 ? -33.754 -45.387 73.648 1.00 20.88 55 PHE B N 1
ATOM 1436 C CA . PHE B 2 52 ? -34.245 -46.566 72.894 1.00 19.17 55 PHE B CA 1
ATOM 1437 C C . PHE B 2 52 ? -35.530 -46.220 72.136 1.00 19.65 55 PHE B C 1
ATOM 1438 O O . PHE B 2 52 ? -35.637 -46.504 70.936 1.00 18.14 55 PHE B O 1
ATOM 1446 N N . ALA B 2 53 ? -36.468 -45.544 72.822 1.00 21.44 56 ALA B N 1
ATOM 1447 C CA . ALA B 2 53 ? -37.688 -45.084 72.158 1.00 22.26 56 ALA B CA 1
ATOM 1448 C C . ALA B 2 53 ? -37.374 -44.208 70.961 1.00 21.94 56 ALA B C 1
ATOM 1449 O O . ALA B 2 53 ? -38.041 -44.334 69.924 1.00 20.85 56 ALA B O 1
ATOM 1451 N N . ILE B 2 54 ? -36.410 -43.318 71.086 1.00 21.80 57 ILE B N 1
ATOM 1452 C CA . ILE B 2 54 ? -35.995 -42.420 70.014 1.00 21.87 57 ILE B CA 1
ATOM 1453 C C . ILE B 2 54 ? -35.358 -43.186 68.841 1.00 19.71 57 ILE B C 1
ATOM 1454 O O . ILE B 2 54 ? -35.642 -42.847 67.663 1.00 19.57 57 ILE B O 1
ATOM 1459 N N . MET B 2 55 ? -34.497 -44.149 69.130 1.00 18.65 58 MET B N 1
ATOM 1460 C CA . MET B 2 55 ? -33.901 -44.947 68.064 1.00 17.26 58 MET B CA 1
ATOM 1461 C C . MET B 2 55 ? -35.016 -45.643 67.289 1.00 16.83 58 MET B C 1
ATOM 1462 O O . MET B 2 55 ? -34.908 -45.771 66.029 1.00 14.45 58 MET B O 1
ATOM 1467 N N . ARG B 2 56 ? -36.044 -46.145 67.995 1.00 17.43 59 ARG B N 1
ATOM 1468 C CA . ARG B 2 56 ? -37.168 -46.823 67.321 1.00 17.68 59 ARG B CA 1
ATOM 1469 C C . ARG B 2 56 ? -37.832 -45.838 66.342 1.00 17.80 59 ARG B C 1
ATOM 1470 O O . ARG B 2 56 ? -38.082 -46.192 65.195 1.00 16.07 59 ARG B O 1
ATOM 1478 N N . MET B 2 57 ? -38.067 -44.608 66.769 1.00 19.82 60 MET B N 1
ATOM 1479 C CA . MET B 2 57 ? -38.683 -43.595 65.884 1.00 21.03 60 MET B CA 1
ATOM 1480 C C . MET B 2 57 ? -37.805 -43.361 64.667 1.00 19.23 60 MET B C 1
ATOM 1481 O O . MET B 2 57 ? -38.294 -43.248 63.559 1.00 18.71 60 MET B O 1
ATOM 1486 N N . TYR B 2 58 ? -36.485 -43.311 64.848 1.00 17.54 61 TYR B N 1
ATOM 1487 C CA . TYR B 2 58 ? -35.570 -43.110 63.719 1.00 16.85 61 TYR B CA 1
ATOM 1488 C C . TYR B 2 58 ? -35.618 -44.275 62.721 1.00 14.73 61 TYR B C 1
ATOM 1489 O O . TYR B 2 58 ? -35.679 -44.091 61.477 1.00 14.04 61 TYR B O 1
ATOM 1498 N N . LEU B 2 59 ? -35.586 -45.490 63.257 1.00 12.76 62 LEU B N 1
ATOM 1499 C CA . LEU B 2 59 ? -35.576 -46.665 62.403 1.00 11.42 62 LEU B CA 1
ATOM 1500 C C . LEU B 2 59 ? -36.910 -46.820 61.683 1.00 11.56 62 LEU B C 1
ATOM 1501 O O . LEU B 2 59 ? -36.921 -47.420 60.590 1.00 10.83 62 LEU B O 1
ATOM 1506 N N . LEU B 2 60 ? -37.979 -46.304 62.267 1.00 12.61 63 LEU B N 1
ATOM 1507 C CA . LEU B 2 60 ? -39.286 -46.281 61.608 1.00 13.15 63 LEU B CA 1
ATOM 1508 C C . LEU B 2 60 ? -39.520 -45.089 60.647 1.00 14.36 63 LEU B C 1
ATOM 1509 O O . LEU B 2 60 ? -40.600 -44.928 60.133 1.00 14.88 63 LEU B O 1
ATOM 1514 N N . GLY B 2 61 ? -38.516 -44.237 60.477 1.00 14.87 64 GLY B N 1
ATOM 1515 C CA . GLY B 2 61 ? -38.627 -43.067 59.645 1.00 16.61 64 GLY B CA 1
ATOM 1516 C C . GLY B 2 61 ? -39.563 -41.973 60.142 1.00 19.12 64 GLY B C 1
ATOM 1517 O O . GLY B 2 61 ? -40.072 -41.134 59.366 1.00 21.02 64 GLY B O 1
ATOM 1518 N N . MET B 2 62 ? -39.853 -41.981 61.436 1.00 20.32 65 MET B N 1
ATOM 1519 C CA . MET B 2 62 ? -40.712 -40.992 62.044 1.00 24.10 65 MET B CA 1
ATOM 1520 C C . MET B 2 62 ? -39.951 -39.710 62.339 1.00 26.19 65 MET B C 1
ATOM 1521 O O . MET B 2 62 ? -40.587 -38.629 62.423 1.00 27.15 65 MET B O 1
ATOM 1526 N N . ILE B 2 63 ? -38.632 -39.851 62.519 1.00 25.76 66 ILE B N 1
ATOM 1527 C CA . ILE B 2 63 ? -37.686 -38.733 62.520 1.00 28.14 66 ILE B CA 1
ATOM 1528 C C . ILE B 2 63 ? -36.550 -38.993 61.570 1.00 28.51 66 ILE B C 1
ATOM 1529 O O . ILE B 2 63 ? -36.276 -40.130 61.203 1.00 26.54 66 ILE B O 1
ATOM 1534 N N . THR B 2 64 ? -35.894 -37.914 61.161 1.00 32.33 67 THR B N 1
ATOM 1535 C CA . THR B 2 64 ? -34.806 -37.999 60.166 1.00 34.91 67 THR B CA 1
ATOM 1536 C C . THR B 2 64 ? -33.418 -37.879 60.792 1.00 35.10 67 THR B C 1
ATOM 1537 O O . THR B 2 64 ? -32.426 -38.165 60.126 1.00 37.17 67 THR B O 1
ATOM 1541 N N . LYS B 2 65 ? -33.392 -37.465 62.060 1.00 36.94 68 LYS B N 1
ATOM 1542 C CA . LYS B 2 65 ? -32.179 -37.318 62.872 1.00 39.17 68 LYS B CA 1
ATOM 1543 C C . LYS B 2 65 ? -32.473 -36.984 64.368 1.00 40.50 68 LYS B C 1
ATOM 1544 O O . LYS B 2 65 ? -33.618 -36.750 64.759 1.00 42.72 68 LYS B O 1
ATOM 1550 N N . PHE B 2 66 ? -31.429 -36.960 65.215 1.00 40.82 69 PHE B N 1
ATOM 1551 C CA . PHE B 2 66 ? -31.638 -36.918 66.680 1.00 39.50 69 PHE B CA 1
ATOM 1552 C C . PHE B 2 66 ? -31.578 -35.551 67.403 1.00 42.55 69 PHE B C 1
ATOM 1553 O O . PHE B 2 66 ? -30.923 -34.589 66.976 1.00 43.66 69 PHE B O 1
#

Organism: NCBI:txid35830

Sequence (207 aa):
TGFNLSIDTVEGNPGSSVVVPVKLSSGISKNGISTADFTVTYDATKLEYISGDAGSIVTNNPGVNFGIINKESDGKLKKVLFLDYTMSTGYISTDGVFANLNFNIKSSSAAIGSKAEVSISGTPTFGDSTLTPVVAKVTNGAVNLEKPGDVDGNGSINSIDFALMRNYLLGNLKDFPAEDDIKAGDLNGDKSININNDFAIMRMYLLGMITKF

InterPro domains:
  IPR001701 Glycoside hydrolase family 9 [PF00759] (34-447)
  IPR001956 Carbohydrate-binding module 3 [PF00942] (975-1118)
  IPR001956 Carbohydrate-binding module 3 [PS51172] (970-1122)
  IPR001956 Carbohydrate-binding module 3 [SM01067] (976-1058)
  IPR002102 Cellulosome anchoring protein, cohesin domain [PF00963] (481-611)
  IPR002102 Cellulosome anchoring protein, cohesin domain [PF00963] (647-777)
  IPR002102 Cellulosome anchoring protein, cohesin domain [PF00963] (811-941)
  IPR002102 Cellulosome anchoring protein, cohesin domain [PF00963] (1161-1298)
  IPR002102 Cellulosome anchoring protein, cohesin domain [PF00963] (1304-1441)
  IPR002102 Cellulosome anchoring protein, cohesin domain [PF00963] (1476-1612)
  IPR002102 Cellulosome anchoring protein, cohesin domain [PF00963] (1622-1754)
  IPR008928 Six-hairpin glycosidase superfamily [SSF48208] (31-451)
  IPR008965 CBM2/CBM3, carbohydrate-binding domain superfamily [SSF49384] (479-616)
  IPR008965 CBM2/CBM3, carbohydrate-binding domain superfamily [SSF49384] (646-788)
  IPR008965 CBM2/CBM3, carbohydrate-binding domain superfamily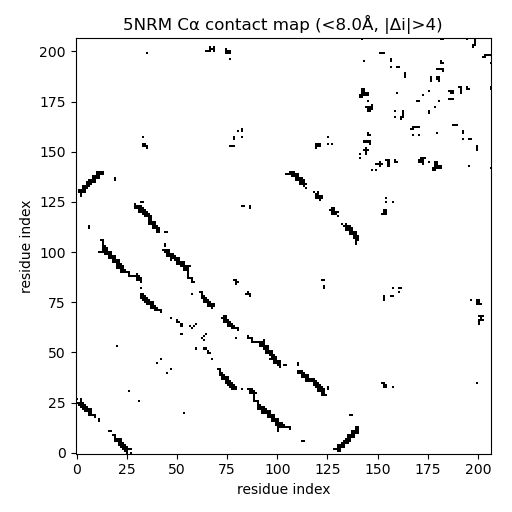 [SSF49384] (809-947)
  IPR008965 CBM2/CBM3, carbohydrate-binding domain superfamily [SSF49384] (971-1121)
  IPR008965 CBM2/CBM3, carbohydrate-binding domain superfamily [SSF49384] (1160-1302)
  IPR008965 CBM2/CBM3, carbohydrate-binding domain superfamily [SSF49384] (1303-1451)
  IPR008965 CBM2/CBM3, carbohydrate-binding domain superfamily [SSF49384] (1475-1615)
  IPR008965 CBM2/CBM3, carbohydrate-binding domain superfamily [SSF49384] (1618-1753)

Foldseek 3Di:
DAWAWEKAAAEDAAQAKDKIFIWIPDADQLAWFKKKFKKFKQLVWKDWDDKDFDPQAFPCVPFWDKDDPDRRMIMIIGHPVVLPPRGRRDTDTGMITMIHTHNPDDAQDKMWMFIDDAMWTAGSVRDTRHHDYYTYIYGHD/DAQPQQPPPDRAVVSLVVLVCVQVVNDPGTNDPQNQSHAPFPPPSDHYVVSSVVSVCCNVVVDVGD

Radius of gyration: 17.77 Å; Cα contacts (8 Å, |Δi|>4): 548; chains: 2; bounding box: 45×38×49 Å

Solvent-accessible surface area: 9472 Å² total; per-residue (Å²): 169,55,17,42,0,29,5,45,82,25,128,10,77,27,54,47,85,14,72,0,22,0,73,2,47,8,21,62,208,72,1,2,4,0,0,18,6,14,0,45,15,39,30,103,41,2,87,29,92,43,16,75,28,5,110,16,13,42,91,58,82,66,4,19,9,33,34,84,63,56,112,10,65,0,40,1,0,0,0,1,30,81,34,69,118,12,70,0,78,83,68,19,34,0,0,38,0,30,1,58,3,84,100,99,11,64,123,38,30,100,0,114,0,21,18,42,68,119,34,16,2,0,12,48,95,27,70,87,41,135,15,139,44,72,75,7,11,0,28,0,90,167,49,0,13,0,33,53,96,69,60,39,11,0,10,0,0,0,25,0,37,20,59,46,71,43,90,46,160,94,6,80,14,188,73,27,67,102,1,0,20,13,70,62,80,163,50,16,58,94,76,0,6,51,36,0,52,73,62,11,7,16,106,42,118,157,82

CATH classification: 1.10.1330.10

B-factor: mean 17.72, std 8.76, range [7.72, 59.15]